Protein AF-A0ABD8A7X7-F1 (afdb_monomer)

Organism: NCBI:txid72612

Solvent-accessible surface area (backbone atoms only — not comparable to full-atom values): 14953 Å² total; per-residue (Å²): 136,65,72,74,57,60,58,68,75,44,53,68,59,54,57,46,52,56,53,47,56,64,52,58,54,59,69,74,74,73,85,83,86,77,90,80,89,78,97,73,87,86,73,65,75,74,59,70,65,35,61,60,86,54,49,31,31,39,36,62,47,97,92,48,56,63,46,47,34,35,44,47,49,77,67,40,47,63,79,61,55,47,69,39,68,40,63,68,40,66,79,56,20,27,21,27,11,25,59,41,38,52,51,38,44,75,71,60,68,42,92,55,62,69,38,68,45,63,65,54,53,72,33,69,57,38,21,38,34,12,25,30,46,78,56,90,49,66,64,18,41,29,35,29,20,23,76,68,53,47,68,54,44,59,55,45,67,81,34,41,50,69,48,75,42,98,88,72,50,78,42,41,34,34,49,48,56,72,88,51,81,76,60,90,71,73,50,62,70,38,69,44,76,92,49,52,43,79,40,78,63,92,89,40,74,22,40,30,29,33,26,8,36,55,40,48,51,53,38,38,77,71,63,63,44,89,56,70,69,38,71,35,78,57,57,50,69,37,39,30,24,32,28,25,28,33,48,79,72,92,36,44,60,18,52,21,39,37,27,67,55,55,79,90,72,46,96

Sequence (267 aa):
MKVGAWFKENRGAFAFALAVMLLGSVGYFALGVTDGMGDGAMSGTVDPSVFDGITYKVAFAPDGTPKVFAHAKSNALANLTAAEGARIPDGNSMIVGYLEGEMMEEEKLFEKPGDGLTDFFGIDRIEIGGILTETGTFVDDLHFLDTHDYGNLVGEEGRVYSKMAPDGVPKLFYFLDLNETVPTKFVLAEGNMSGYSIHDLGGGEYYPLVLGSAEAEMMREEKLFDEVGDPIRGFFGENVVVVGVLERTNSSFDMMHVVPLKEDQLG

Mean predicted aligned error: 10.36 Å

Secondary structure (DSSP, 8-state):
--HHHHHHH-HHHHHHHHHHHHHHHHHHTSSS---S-----------GGGTTT--EEEEE-TT--EEEEEE--TTTTTT--EEEE-SS--SSEEEE-HHHHHHHHHTTS-SSTT-EEEEETTEEEEEEEEEEPP-SSGGGG-EEE-HHHHHH--SEESSEEEEE-TTS-EEEEEE--TTSPPPTT--EEEE-GGG-S-EEETTEEEEEEEE-HHHHHHHHHTTS-SSTT-EEEEETTEEEEEEEEEPP-SSGGGGEEEES--GGG--

Structure (mmCIF, N/CA/C/O backbone):
data_AF-A0ABD8A7X7-F1
#
_entry.id   AF-A0ABD8A7X7-F1
#
loop_
_atom_site.group_PDB
_atom_site.id
_atom_site.type_symbol
_atom_site.label_atom_id
_atom_site.label_alt_id
_atom_site.label_comp_id
_atom_site.label_asym_id
_atom_site.label_entity_id
_atom_site.label_seq_id
_atom_site.pdbx_PDB_ins_code
_atom_site.Cartn_x
_atom_site.Cartn_y
_atom_site.Cartn_z
_atom_site.occupancy
_atom_site.B_iso_or_equiv
_atom_site.auth_seq_id
_atom_site.auth_comp_id
_atom_site.auth_asym_id
_atom_site.auth_atom_id
_atom_site.pdbx_PDB_model_num
ATOM 1 N N . MET A 1 1 ? 4.916 24.495 19.914 1.00 44.53 1 MET A N 1
ATOM 2 C CA . MET A 1 1 ? 6.251 24.162 20.473 1.00 44.53 1 MET A CA 1
ATOM 3 C C . MET A 1 1 ? 7.238 24.005 19.323 1.00 44.53 1 MET A C 1
ATOM 5 O O . MET A 1 1 ? 6.821 23.579 18.257 1.00 44.53 1 MET A O 1
ATOM 9 N N . LYS A 1 2 ? 8.506 24.410 19.483 1.00 38.50 2 LYS A N 1
ATOM 10 C CA . LYS A 1 2 ? 9.529 24.281 18.427 1.00 38.50 2 LYS A CA 1
ATOM 11 C C . LYS A 1 2 ? 10.169 22.889 18.512 1.00 38.50 2 LYS A C 1
ATOM 13 O O . LYS A 1 2 ? 10.653 22.532 19.581 1.00 38.50 2 LYS A O 1
ATOM 18 N N . VAL A 1 3 ? 10.203 22.158 17.395 1.00 39.91 3 VAL A N 1
ATOM 19 C CA . VAL A 1 3 ? 10.713 20.774 17.230 1.00 39.91 3 VAL A CA 1
ATOM 20 C C . VAL A 1 3 ? 12.053 20.519 17.942 1.00 39.91 3 VAL A C 1
ATOM 22 O O . VAL A 1 3 ? 12.250 19.479 18.560 1.00 39.91 3 VAL A O 1
ATOM 25 N N . GLY A 1 4 ? 12.950 21.510 17.974 1.00 37.72 4 GLY A N 1
ATOM 26 C CA . GLY A 1 4 ? 14.250 21.387 18.645 1.00 37.72 4 GLY A CA 1
ATOM 27 C C . GLY A 1 4 ? 14.211 21.244 20.176 1.00 37.72 4 GLY A C 1
ATOM 28 O O . GLY A 1 4 ? 15.196 20.796 20.758 1.00 37.72 4 GLY A O 1
ATOM 29 N N . ALA A 1 5 ? 13.110 21.608 20.844 1.00 38.50 5 ALA A N 1
ATOM 30 C CA . ALA A 1 5 ? 12.970 21.428 22.292 1.00 38.50 5 ALA A CA 1
ATOM 31 C C . ALA A 1 5 ? 12.618 19.975 22.656 1.00 38.50 5 ALA A C 1
ATOM 33 O O . ALA A 1 5 ? 13.187 19.436 23.599 1.00 38.50 5 ALA A O 1
ATOM 34 N N . TRP A 1 6 ? 11.779 19.324 21.844 1.00 42.38 6 TRP A N 1
ATOM 35 C CA . TRP A 1 6 ? 11.358 17.933 22.038 1.00 42.38 6 TRP A CA 1
ATOM 36 C C . TRP A 1 6 ? 12.519 16.941 21.849 1.00 42.38 6 TRP A C 1
ATOM 38 O O . TRP A 1 6 ? 12.722 16.044 22.666 1.00 42.38 6 TRP A O 1
ATOM 48 N N . PHE A 1 7 ? 13.369 17.167 20.839 1.00 39.06 7 PHE A N 1
ATOM 49 C CA . PHE A 1 7 ? 14.556 16.335 20.587 1.00 39.06 7 PHE A CA 1
ATOM 50 C C . PHE A 1 7 ? 15.603 16.397 21.702 1.00 39.06 7 PHE A C 1
ATOM 52 O O . PHE A 1 7 ? 16.365 15.452 21.901 1.00 39.06 7 PHE A O 1
ATOM 59 N N . LYS A 1 8 ? 15.677 17.513 22.432 1.00 44.56 8 LYS A N 1
ATOM 60 C CA . LYS A 1 8 ? 16.662 17.686 23.505 1.00 44.56 8 LYS A CA 1
ATOM 61 C C . LY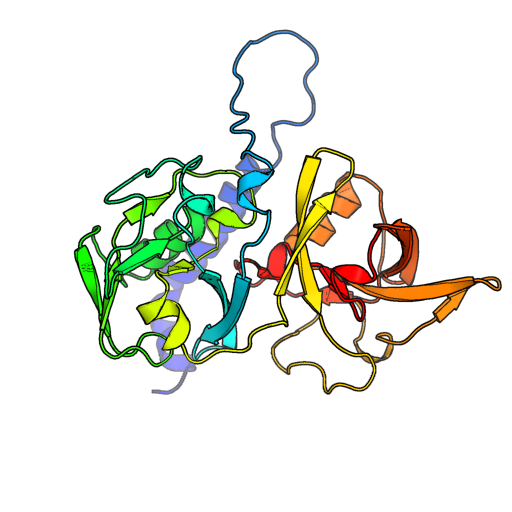S A 1 8 ? 16.255 16.946 24.781 1.00 44.56 8 LYS A C 1
ATOM 63 O O . LYS A 1 8 ? 17.134 16.553 25.544 1.00 44.56 8 LYS A O 1
ATOM 68 N N . GLU A 1 9 ? 14.955 16.742 24.971 1.00 44.19 9 GLU A N 1
ATOM 69 C CA . GLU A 1 9 ? 14.353 16.085 26.134 1.00 44.19 9 GLU A CA 1
ATOM 70 C C . GLU A 1 9 ? 14.352 14.549 25.997 1.00 44.19 9 GLU A C 1
ATOM 72 O O . GLU A 1 9 ? 14.543 13.848 26.985 1.00 44.19 9 GLU A O 1
ATOM 77 N N . ASN A 1 10 ? 14.283 14.019 24.766 1.00 46.22 10 ASN A N 1
ATOM 78 C CA . ASN A 1 10 ? 14.131 12.579 24.487 1.00 46.22 10 ASN A CA 1
ATOM 79 C C . ASN A 1 10 ? 15.391 11.876 23.929 1.00 46.22 10 ASN A C 1
ATOM 81 O O . ASN A 1 10 ? 15.304 10.807 23.324 1.00 46.22 10 ASN A O 1
ATOM 85 N N . ARG A 1 11 ? 16.595 12.431 24.146 1.00 41.41 11 ARG A N 1
ATOM 86 C CA . ARG A 1 11 ? 17.858 11.889 23.582 1.00 41.41 11 ARG A CA 1
ATOM 87 C C . ARG A 1 11 ? 18.181 10.453 24.023 1.00 41.41 11 ARG A C 1
ATOM 89 O O . ARG A 1 11 ? 18.860 9.744 23.289 1.00 41.41 11 ARG A O 1
ATOM 96 N N . GLY A 1 12 ? 17.710 10.036 25.201 1.00 35.19 12 GLY A N 1
ATOM 97 C CA . GLY A 1 12 ? 17.879 8.667 25.704 1.00 35.19 12 GLY A CA 1
ATOM 98 C C . GLY A 1 12 ? 16.975 7.648 25.003 1.00 35.19 12 GLY A C 1
ATOM 99 O O . GLY A 1 12 ? 17.438 6.562 24.675 1.00 35.19 12 GLY A O 1
ATOM 100 N N . ALA A 1 13 ? 15.728 8.026 24.702 1.00 37.75 13 ALA A N 1
ATOM 101 C CA . ALA A 1 13 ? 14.775 7.185 23.975 1.00 37.75 13 ALA A CA 1
ATOM 102 C C . ALA A 1 13 ? 15.194 6.996 22.508 1.00 37.75 13 ALA A C 1
ATOM 104 O O . ALA A 1 13 ? 15.121 5.892 21.983 1.00 37.75 13 ALA A O 1
ATOM 105 N N . PHE A 1 14 ? 15.747 8.040 21.880 1.00 34.22 14 PHE A N 1
ATOM 106 C CA . PHE A 1 14 ? 16.253 7.967 20.505 1.00 34.22 14 PHE A CA 1
ATOM 107 C C . PHE A 1 14 ? 17.489 7.062 20.366 1.00 34.22 14 PHE A C 1
ATOM 109 O O . PHE A 1 14 ? 17.605 6.314 19.402 1.00 34.22 14 PHE A O 1
ATOM 116 N N . ALA A 1 15 ? 18.409 7.096 21.338 1.00 35.94 15 ALA A N 1
ATOM 117 C CA . ALA A 1 15 ? 19.579 6.214 21.345 1.00 35.94 15 ALA A CA 1
ATOM 118 C C . ALA A 1 15 ? 19.210 4.744 21.628 1.00 35.94 15 ALA A C 1
ATOM 120 O O . ALA A 1 15 ? 19.902 3.843 21.161 1.00 35.94 15 ALA A O 1
ATOM 121 N N . PHE A 1 16 ? 18.117 4.505 22.361 1.00 34.53 16 PHE A N 1
ATOM 122 C CA . PHE A 1 16 ? 17.587 3.166 22.619 1.00 34.53 16 PHE A CA 1
ATOM 123 C C . PHE A 1 16 ? 16.813 2.610 21.412 1.00 34.53 16 PHE A C 1
ATOM 125 O O . PHE A 1 16 ? 17.062 1.474 21.026 1.00 34.53 16 PHE A O 1
ATOM 132 N N . ALA A 1 17 ? 15.990 3.425 20.739 1.00 35.62 17 ALA A N 1
ATOM 133 C CA . ALA A 1 17 ? 15.315 3.049 19.491 1.00 35.62 17 ALA A CA 1
ATOM 134 C C . ALA A 1 17 ? 16.316 2.645 18.392 1.00 35.62 17 ALA A C 1
ATOM 136 O O . ALA A 1 17 ? 16.126 1.644 17.712 1.00 35.62 17 ALA A O 1
ATOM 137 N N . LEU A 1 18 ? 17.446 3.353 18.283 1.00 32.38 18 LEU A N 1
ATOM 138 C CA . LEU A 1 18 ? 18.515 3.019 17.333 1.00 32.38 18 LEU A CA 1
ATOM 139 C C . LEU A 1 18 ? 19.254 1.712 17.695 1.00 32.38 18 LEU A C 1
ATOM 141 O O . LEU A 1 18 ? 19.714 0.996 16.810 1.00 32.38 18 LEU A O 1
ATOM 145 N N . ALA A 1 19 ? 19.346 1.374 18.987 1.00 29.98 19 ALA A N 1
ATOM 146 C CA . ALA A 1 19 ? 19.939 0.119 19.457 1.00 29.98 19 ALA A CA 1
ATOM 147 C C . ALA A 1 19 ? 18.989 -1.083 19.300 1.00 29.98 19 ALA A C 1
ATOM 149 O O . ALA A 1 19 ? 19.455 -2.187 19.026 1.00 29.98 19 ALA A O 1
ATOM 150 N N . VAL A 1 20 ? 17.673 -0.870 19.422 1.00 39.56 20 VAL A N 1
ATOM 151 C CA . VAL A 1 20 ? 16.649 -1.892 19.151 1.00 39.56 20 VAL A CA 1
ATOM 152 C C . VAL A 1 20 ? 16.497 -2.126 17.644 1.00 39.56 20 VAL A C 1
ATOM 154 O O . VAL A 1 20 ? 16.455 -3.281 17.242 1.00 39.56 20 VAL A O 1
ATOM 157 N N . MET A 1 21 ? 16.579 -1.096 16.791 1.00 34.38 21 MET A N 1
ATOM 158 C CA . MET A 1 21 ? 16.647 -1.274 15.325 1.00 34.38 21 MET A CA 1
ATOM 159 C C . MET A 1 21 ? 17.855 -2.122 14.879 1.00 34.38 21 MET A C 1
ATOM 161 O O . MET A 1 21 ? 17.755 -2.911 13.940 1.00 34.38 21 MET A O 1
ATOM 165 N N . LEU A 1 22 ? 18.996 -2.013 15.569 1.00 31.02 22 LEU A N 1
ATOM 166 C CA . LEU A 1 22 ? 20.190 -2.827 15.293 1.00 31.02 22 LEU A CA 1
ATOM 16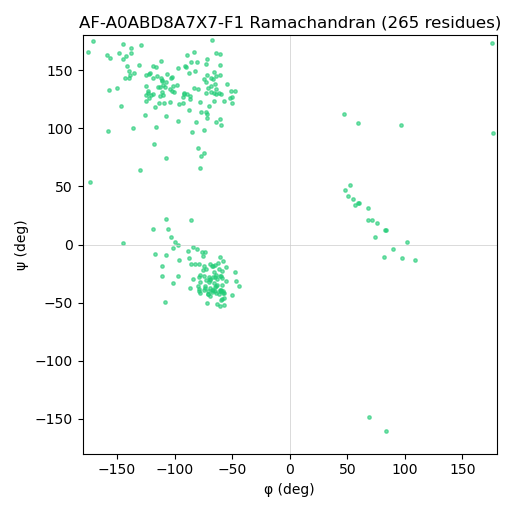7 C C . LEU A 1 22 ? 20.117 -4.258 15.853 1.00 31.02 22 LEU A C 1
ATOM 169 O O . LEU A 1 22 ? 20.909 -5.097 15.440 1.00 31.02 22 LEU A O 1
ATOM 173 N N . LEU A 1 23 ? 19.207 -4.547 16.789 1.00 31.55 23 LEU A N 1
ATOM 174 C CA . LEU A 1 23 ? 19.027 -5.887 17.363 1.00 31.55 23 LEU A CA 1
ATOM 175 C C . LEU A 1 23 ? 17.819 -6.623 16.762 1.00 31.55 23 LEU A C 1
ATOM 177 O O . LEU A 1 23 ? 17.898 -7.833 16.570 1.00 31.55 23 LEU A O 1
ATOM 181 N N . GLY A 1 24 ? 16.754 -5.907 16.389 1.00 28.81 24 GLY A N 1
ATOM 182 C CA . GLY A 1 24 ? 15.609 -6.438 15.642 1.00 28.81 24 GLY A CA 1
ATOM 183 C C . GLY A 1 24 ? 15.955 -6.801 14.195 1.00 28.81 24 GLY A C 1
ATOM 184 O O . GLY A 1 24 ? 15.433 -7.777 13.669 1.00 28.81 24 GLY A O 1
ATOM 185 N N . SER A 1 25 ? 16.930 -6.115 13.587 1.00 31.91 25 SER A N 1
ATOM 186 C CA . SER A 1 25 ? 17.470 -6.512 12.277 1.00 31.91 25 SER A CA 1
ATOM 187 C C . SER A 1 25 ? 18.226 -7.843 12.324 1.00 31.91 25 SER A C 1
ATOM 189 O O . SER A 1 25 ? 18.208 -8.576 11.347 1.00 31.91 25 SER A O 1
ATOM 191 N N . VAL A 1 26 ? 18.821 -8.245 13.454 1.00 33.34 26 VAL A N 1
ATOM 192 C CA . VAL A 1 26 ? 19.533 -9.538 13.543 1.00 33.34 26 VAL A CA 1
ATOM 193 C C . VAL A 1 26 ? 18.564 -10.734 13.571 1.00 33.34 26 VAL A C 1
ATOM 195 O O . VAL A 1 26 ? 18.954 -11.837 13.195 1.00 33.34 26 VAL A O 1
ATOM 198 N N . GLY A 1 27 ? 17.296 -10.529 13.948 1.00 27.69 27 GLY A N 1
ATOM 199 C CA . GLY A 1 27 ? 16.261 -11.570 13.897 1.00 27.69 27 GLY A CA 1
ATOM 200 C C . GLY A 1 27 ? 15.766 -11.888 12.482 1.00 27.69 27 GLY A C 1
ATOM 201 O O . GLY A 1 27 ? 15.381 -13.024 12.221 1.00 27.69 27 GLY A O 1
ATOM 202 N N . TYR A 1 28 ? 15.848 -10.920 11.565 1.00 37.56 28 TYR A N 1
ATOM 203 C CA . TYR A 1 28 ? 15.407 -11.063 10.173 1.00 37.56 28 TYR A CA 1
ATOM 204 C C . TYR A 1 28 ? 16.393 -11.894 9.319 1.00 37.56 28 TYR A C 1
ATOM 206 O O . TYR A 1 28 ? 16.007 -12.499 8.328 1.00 37.56 28 TYR A O 1
ATOM 214 N N . PHE A 1 29 ? 17.667 -12.006 9.733 1.00 35.91 29 PHE A N 1
ATOM 215 C CA . PHE A 1 29 ? 18.757 -12.544 8.896 1.00 35.91 29 PHE A CA 1
ATOM 216 C C . PHE A 1 29 ? 19.258 -13.964 9.238 1.00 35.91 29 PHE A C 1
ATOM 218 O O . PHE A 1 29 ? 20.318 -14.367 8.756 1.00 35.91 29 PHE A O 1
ATOM 225 N N . ALA A 1 30 ? 18.549 -14.756 10.052 1.00 27.70 30 ALA A N 1
ATOM 226 C CA . ALA A 1 30 ? 19.070 -16.053 10.523 1.00 27.70 30 ALA A CA 1
ATOM 227 C C . ALA A 1 30 ? 18.265 -17.309 10.140 1.00 27.70 30 ALA A C 1
ATOM 229 O O . ALA A 1 30 ? 18.559 -18.380 10.672 1.00 27.70 30 ALA A O 1
ATOM 230 N N . LEU A 1 31 ? 17.314 -17.246 9.204 1.00 33.50 31 LEU A N 1
ATOM 231 C CA . LEU A 1 31 ? 16.614 -18.444 8.713 1.00 33.50 31 LEU A CA 1
ATOM 232 C C . LEU A 1 31 ? 16.605 -18.507 7.186 1.00 33.50 31 LEU A C 1
ATOM 234 O O . LEU A 1 31 ? 15.568 -18.464 6.540 1.00 33.50 31 LEU A O 1
ATOM 238 N N . GLY A 1 32 ? 17.803 -18.635 6.618 1.00 32.09 32 GLY A N 1
ATOM 239 C CA . GLY A 1 32 ? 17.977 -18.792 5.178 1.00 32.09 32 GLY A CA 1
ATOM 240 C C . GLY A 1 32 ? 19.121 -19.697 4.733 1.00 32.09 32 GLY A C 1
ATOM 241 O O . GLY A 1 32 ? 19.292 -19.828 3.536 1.00 32.09 32 GLY A O 1
ATOM 242 N N . VAL A 1 33 ? 19.901 -20.334 5.623 1.00 35.66 33 VAL A N 1
ATOM 243 C CA . VAL A 1 33 ? 20.815 -21.442 5.261 1.00 35.66 33 VAL A CA 1
ATOM 244 C C . VAL A 1 33 ? 21.132 -22.305 6.495 1.00 35.66 33 VAL A C 1
ATOM 246 O O . VAL A 1 33 ? 22.065 -21.994 7.227 1.00 35.66 33 VAL A O 1
ATOM 249 N N . THR A 1 34 ? 20.447 -23.437 6.686 1.00 27.78 34 THR A N 1
ATOM 250 C CA . THR A 1 34 ? 21.098 -24.667 7.183 1.00 27.78 34 THR A CA 1
ATOM 251 C C . THR A 1 34 ? 20.440 -25.895 6.573 1.00 27.78 34 THR A C 1
ATOM 253 O O . THR A 1 34 ? 19.259 -26.160 6.788 1.00 27.78 34 THR A O 1
ATOM 256 N N . ASP A 1 35 ? 21.244 -26.662 5.841 1.00 31.31 35 ASP A N 1
ATOM 257 C CA . ASP A 1 35 ? 20.985 -28.062 5.527 1.00 31.31 35 ASP A CA 1
ATOM 258 C C . ASP A 1 35 ? 20.577 -28.837 6.793 1.00 31.31 35 ASP A C 1
ATOM 260 O O . ASP A 1 35 ? 21.281 -28.803 7.802 1.00 31.31 35 ASP A O 1
ATOM 264 N N . GLY A 1 36 ? 19.499 -29.616 6.691 1.00 26.31 36 GLY A N 1
ATOM 265 C CA . GLY A 1 36 ? 19.286 -30.804 7.520 1.00 26.31 36 GLY A CA 1
ATOM 266 C C . GLY A 1 36 ? 18.404 -30.652 8.766 1.00 26.31 36 GLY A C 1
ATOM 267 O O . GLY A 1 36 ? 18.875 -30.300 9.836 1.00 26.31 36 GLY A O 1
ATOM 268 N N . MET A 1 37 ? 17.162 -31.131 8.621 1.00 33.38 37 MET A N 1
ATOM 269 C CA . MET A 1 37 ? 16.308 -31.763 9.644 1.00 33.38 37 MET A CA 1
ATOM 270 C C . MET A 1 37 ? 15.945 -30.959 10.908 1.00 33.38 37 MET A C 1
ATOM 272 O O . MET A 1 37 ? 16.675 -30.937 11.894 1.00 33.38 37 MET A O 1
ATOM 276 N N . GLY A 1 38 ? 14.694 -30.488 10.936 1.00 26.41 38 GLY A N 1
ATOM 277 C CA . GLY A 1 38 ? 13.966 -30.136 12.155 1.00 26.41 38 GLY A CA 1
ATOM 278 C C . GLY A 1 38 ? 12.594 -29.552 11.830 1.00 26.41 38 GLY A C 1
ATOM 279 O O . GLY A 1 38 ? 12.498 -28.371 11.529 1.00 26.41 38 GLY A O 1
ATOM 280 N N . ASP A 1 39 ? 11.554 -30.389 11.861 1.00 40.16 39 ASP A N 1
ATOM 281 C CA . ASP A 1 39 ? 10.144 -29.997 11.738 1.00 40.16 39 ASP A CA 1
ATOM 282 C C . ASP A 1 39 ? 9.802 -28.852 12.704 1.00 40.16 39 ASP A C 1
ATOM 284 O O . ASP A 1 39 ? 9.944 -28.981 13.922 1.00 40.16 39 ASP A O 1
ATOM 288 N N . GLY A 1 40 ? 9.326 -27.747 12.140 1.00 26.45 40 GLY A N 1
ATOM 289 C CA . GLY A 1 40 ? 8.917 -26.540 12.851 1.00 26.45 40 GLY A CA 1
ATOM 290 C C . GLY A 1 40 ? 8.271 -25.559 11.883 1.00 26.45 40 GLY A C 1
ATOM 291 O O . GLY A 1 40 ? 8.726 -24.432 11.740 1.00 26.45 40 GLY A O 1
ATOM 292 N N . ALA A 1 41 ? 7.258 -26.025 11.151 1.00 30.91 41 ALA A N 1
ATOM 293 C CA . ALA A 1 41 ? 6.468 -25.200 10.252 1.00 30.91 41 ALA A CA 1
ATOM 294 C C . ALA A 1 41 ? 5.775 -24.067 11.030 1.00 30.91 41 ALA A C 1
ATOM 296 O O . ALA A 1 41 ? 4.802 -24.301 11.742 1.00 30.91 41 ALA A O 1
ATOM 297 N N . MET A 1 42 ? 6.253 -22.839 10.851 1.00 36.47 42 MET A N 1
ATOM 298 C CA . MET A 1 42 ? 5.445 -21.625 10.973 1.00 36.47 42 MET A CA 1
ATOM 299 C C . MET A 1 42 ? 5.243 -21.111 9.550 1.00 36.47 42 MET A C 1
ATOM 301 O O . MET A 1 42 ? 5.915 -20.204 9.084 1.00 36.47 42 MET A O 1
ATOM 305 N N . SER A 1 43 ? 4.369 -21.799 8.819 1.00 38.97 43 SER A N 1
ATOM 306 C CA . SER A 1 43 ? 3.834 -21.328 7.548 1.00 38.97 43 SER A CA 1
ATOM 307 C C . SER A 1 43 ? 2.335 -21.199 7.758 1.00 38.97 43 SER A C 1
ATOM 309 O O . SER A 1 43 ? 1.574 -22.148 7.571 1.00 38.97 43 SER A O 1
ATOM 311 N N . GLY A 1 44 ? 1.920 -20.039 8.261 1.00 42.81 44 GLY A N 1
ATOM 312 C CA . GLY A 1 44 ? 0.535 -19.616 8.155 1.00 42.81 44 GLY A CA 1
ATOM 313 C C . GLY A 1 44 ? 0.301 -19.193 6.714 1.00 42.81 44 GLY A C 1
ATOM 314 O O . GLY A 1 44 ? 0.356 -18.010 6.410 1.00 42.81 44 GLY A O 1
ATOM 315 N N . THR A 1 45 ? 0.114 -20.142 5.796 1.00 53.34 45 THR A N 1
ATOM 316 C CA . THR A 1 45 ? -0.299 -19.796 4.432 1.00 53.34 45 THR A CA 1
ATOM 317 C C . THR A 1 45 ? -1.682 -19.158 4.519 1.00 53.34 45 THR A C 1
ATOM 319 O O . THR A 1 45 ? -2.665 -19.862 4.771 1.00 53.34 45 THR A O 1
ATOM 322 N N . VAL A 1 46 ? -1.759 -17.835 4.364 1.00 60.22 46 VAL A N 1
ATOM 323 C CA . VAL A 1 46 ? -3.037 -17.128 4.246 1.00 60.22 46 VAL A CA 1
ATOM 324 C C . VAL A 1 46 ? -3.758 -17.687 3.021 1.00 60.22 46 VAL A C 1
ATOM 326 O O . VAL A 1 46 ? -3.164 -17.796 1.950 1.00 60.22 46 VAL A O 1
ATOM 329 N N . ASP A 1 47 ? -5.024 -18.079 3.178 1.00 66.50 47 ASP A N 1
ATOM 330 C CA . ASP A 1 47 ? -5.832 -18.560 2.055 1.00 66.50 47 ASP A CA 1
ATOM 331 C C . ASP A 1 47 ? -5.883 -17.469 0.968 1.00 66.50 47 ASP A C 1
ATOM 333 O O . ASP A 1 47 ? -6.324 -16.356 1.265 1.00 66.50 47 ASP A O 1
ATOM 337 N N . PRO A 1 48 ? -5.471 -17.754 -0.282 1.00 65.81 48 PRO A N 1
ATOM 338 C CA . PRO A 1 48 ? -5.576 -16.826 -1.405 1.00 65.81 48 PRO A CA 1
ATOM 339 C C . PRO A 1 48 ? -6.935 -16.133 -1.537 1.00 65.81 48 PRO A C 1
ATOM 341 O O . PRO A 1 48 ? -6.993 -14.978 -1.962 1.00 65.81 48 PRO A O 1
ATOM 344 N N . SER A 1 49 ? -8.025 -16.798 -1.137 1.00 64.62 49 SER A N 1
ATOM 345 C CA . SER A 1 49 ? -9.375 -16.230 -1.175 1.00 64.62 49 SER A CA 1
ATOM 346 C C . SER A 1 49 ? -9.568 -15.031 -0.246 1.00 64.62 49 SER A C 1
ATOM 348 O O . SER A 1 49 ? -10.555 -14.315 -0.388 1.00 64.62 49 SER A O 1
ATOM 350 N N . VAL A 1 50 ? -8.682 -14.837 0.737 1.00 67.12 50 VAL A N 1
ATOM 351 C CA . VAL A 1 50 ? -8.681 -13.647 1.597 1.00 67.12 50 VAL A CA 1
ATOM 352 C C . VAL A 1 50 ? -8.488 -12.405 0.743 1.00 67.12 50 VAL A C 1
ATOM 354 O O . VAL A 1 50 ? -9.161 -11.417 0.985 1.00 67.12 50 VAL A O 1
ATOM 357 N N . PHE A 1 51 ? -7.633 -12.474 -0.276 1.00 72.62 51 PHE A N 1
ATOM 358 C CA . PHE A 1 51 ? -7.275 -11.340 -1.127 1.00 72.62 51 PHE A CA 1
ATOM 359 C C . PHE A 1 51 ? -8.248 -11.126 -2.290 1.00 72.62 51 PHE A C 1
ATOM 361 O O . PHE A 1 51 ? -8.291 -10.039 -2.861 1.00 72.62 51 PHE A O 1
ATOM 368 N N . ASP A 1 52 ? -9.063 -12.132 -2.613 1.00 63.97 52 ASP A N 1
ATOM 369 C CA . ASP A 1 52 ? -10.032 -12.059 -3.703 1.00 63.97 52 ASP A CA 1
ATOM 370 C C . ASP A 1 52 ? -11.202 -11.125 -3.343 1.00 63.97 52 ASP A C 1
ATOM 372 O O . ASP A 1 52 ? -12.014 -11.387 -2.447 1.00 63.97 52 ASP A O 1
ATOM 376 N N . GLY A 1 53 ? -11.289 -9.994 -4.043 1.00 64.31 53 GLY A N 1
ATOM 377 C CA . GLY A 1 53 ? -12.393 -9.045 -3.903 1.00 64.31 53 GLY A CA 1
ATOM 378 C 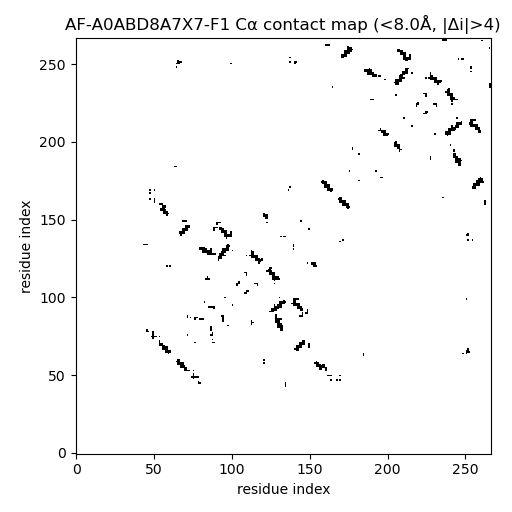C . GLY A 1 53 ? -12.363 -8.170 -2.643 1.00 64.31 53 GLY A C 1
ATOM 379 O O . GLY A 1 53 ? -13.414 -7.594 -2.296 1.00 64.31 53 GLY A O 1
ATOM 380 N N . ILE A 1 54 ? -11.201 -8.037 -1.980 1.00 81.31 54 ILE A N 1
ATOM 381 C CA . ILE A 1 54 ? -10.980 -6.958 -1.005 1.00 81.31 54 ILE A CA 1
ATOM 382 C C . ILE A 1 54 ? -10.929 -5.629 -1.755 1.00 81.31 54 ILE A C 1
ATOM 384 O O . ILE A 1 54 ? -10.222 -5.461 -2.742 1.00 81.31 54 ILE A O 1
ATOM 388 N N . THR A 1 55 ? -11.679 -4.657 -1.249 1.00 89.69 55 THR A N 1
ATOM 389 C CA . THR A 1 55 ? -11.609 -3.274 -1.715 1.00 89.69 55 THR A CA 1
ATOM 390 C C . THR A 1 55 ? -10.771 -2.467 -0.733 1.00 89.69 55 THR A C 1
ATOM 392 O O . THR A 1 55 ? -11.005 -2.534 0.476 1.00 89.69 55 THR A O 1
ATOM 395 N N . TYR A 1 56 ? -9.806 -1.702 -1.243 1.00 93.00 56 TYR A N 1
ATOM 396 C CA . TYR A 1 56 ? -8.896 -0.904 -0.426 1.00 93.00 56 TYR A CA 1
ATOM 397 C C . TYR A 1 56 ? -9.152 0.598 -0.576 1.00 93.00 56 TYR A C 1
ATOM 399 O O . TYR A 1 56 ? -9.430 1.096 -1.669 1.00 93.00 56 TYR A O 1
ATOM 407 N N . LYS A 1 57 ? -9.029 1.309 0.544 1.00 94.50 57 LYS A N 1
ATOM 408 C CA . LYS A 1 57 ? -8.875 2.763 0.605 1.00 94.50 57 LYS A CA 1
ATOM 409 C C . LYS A 1 57 ? -7.476 3.075 1.095 1.00 94.50 57 LYS A C 1
ATOM 411 O O . LYS A 1 57 ? -6.970 2.405 1.992 1.00 94.50 57 LYS A O 1
ATOM 416 N N . VAL A 1 58 ? -6.888 4.130 0.557 1.00 92.69 58 VAL A N 1
ATOM 417 C CA . VAL A 1 58 ? -5.677 4.727 1.117 1.00 92.69 58 VAL A CA 1
ATOM 418 C C . VAL A 1 58 ? -6.010 6.085 1.712 1.00 92.69 58 VAL A C 1
ATOM 420 O O . VAL A 1 58 ? -6.746 6.874 1.118 1.00 92.69 58 VAL A O 1
ATOM 423 N N . ALA A 1 59 ? -5.469 6.368 2.887 1.00 90.94 59 ALA A N 1
ATOM 424 C CA . ALA A 1 59 ? -5.485 7.704 3.461 1.00 90.94 59 ALA A CA 1
ATOM 425 C C . ALA A 1 59 ? -4.124 8.015 4.083 1.00 90.94 59 ALA A C 1
ATOM 427 O O . ALA A 1 59 ? -3.269 7.143 4.205 1.00 90.94 59 ALA A O 1
ATOM 428 N N . PHE A 1 60 ? -3.906 9.271 4.457 1.00 86.62 60 PHE A N 1
ATOM 429 C CA . PHE A 1 60 ? -2.636 9.722 5.017 1.00 86.62 60 PHE A CA 1
ATOM 430 C C . PHE A 1 60 ? -2.862 10.289 6.410 1.00 86.62 60 PHE A C 1
ATOM 432 O O . PHE A 1 60 ? -3.724 11.150 6.602 1.00 86.62 60 PHE A O 1
ATOM 439 N N . ALA A 1 61 ? -2.083 9.808 7.373 1.00 84.38 61 ALA A N 1
ATOM 440 C CA . ALA A 1 61 ? -2.044 10.364 8.714 1.00 84.38 61 ALA A CA 1
ATOM 441 C C . ALA A 1 61 ? -1.519 11.821 8.687 1.00 84.38 61 ALA A C 1
ATOM 443 O O . ALA A 1 61 ? -0.952 12.264 7.681 1.00 84.38 61 ALA A O 1
ATOM 444 N N . PRO A 1 62 ? -1.695 12.611 9.767 1.00 81.44 62 PRO A N 1
ATOM 445 C CA . PRO A 1 62 ? -1.289 14.022 9.791 1.00 81.44 62 PRO A CA 1
ATOM 446 C C . PRO A 1 62 ? 0.204 14.276 9.522 1.00 81.44 62 PRO A C 1
ATOM 448 O O . PRO A 1 62 ? 0.572 15.330 8.997 1.00 81.44 62 PRO A O 1
ATOM 451 N N . ASP A 1 63 ? 1.068 13.325 9.871 1.00 78.00 63 ASP A N 1
ATOM 452 C CA . ASP A 1 63 ? 2.504 13.334 9.563 1.00 78.00 63 ASP A CA 1
ATOM 453 C C . ASP A 1 63 ? 2.796 13.009 8.081 1.00 78.00 63 ASP A C 1
ATOM 455 O O . ASP A 1 63 ? 3.821 13.410 7.520 1.00 78.00 63 ASP A O 1
ATOM 459 N N . GLY A 1 64 ? 1.834 12.407 7.387 1.00 78.38 64 GLY A N 1
ATOM 460 C CA . GLY A 1 64 ? 1.929 11.959 6.009 1.00 78.38 64 GLY A CA 1
ATOM 461 C C . GLY A 1 64 ? 2.148 10.474 5.836 1.00 78.38 64 GLY A C 1
ATOM 462 O O . GLY A 1 64 ? 2.296 10.062 4.687 1.00 78.38 64 GLY A O 1
ATOM 463 N N . THR A 1 65 ? 2.184 9.709 6.923 1.00 82.06 65 THR A N 1
ATOM 464 C CA . THR A 1 65 ? 2.330 8.262 6.861 1.00 82.06 65 THR A CA 1
ATOM 465 C C . THR A 1 65 ? 1.089 7.679 6.190 1.00 82.06 65 THR A C 1
ATOM 467 O O . THR A 1 65 ? -0.038 7.972 6.609 1.00 82.06 65 THR A O 1
ATOM 470 N N . PRO A 1 66 ? 1.252 6.916 5.106 1.00 85.00 66 PRO A N 1
ATOM 471 C CA . PRO A 1 66 ? 0.126 6.308 4.432 1.00 85.00 66 PRO A CA 1
ATOM 472 C C . PRO A 1 66 ? -0.442 5.157 5.264 1.00 85.00 66 PRO A C 1
ATOM 474 O O . PRO A 1 66 ? 0.293 4.360 5.841 1.00 85.00 66 PRO A O 1
ATOM 477 N N . LYS A 1 67 ? -1.767 5.059 5.294 1.00 90.81 67 LYS A N 1
ATOM 478 C CA . LYS A 1 67 ? -2.515 3.983 5.940 1.00 90.81 67 LYS A CA 1
ATOM 479 C C . LYS A 1 67 ? -3.454 3.351 4.918 1.00 90.81 67 LYS A C 1
ATOM 481 O O . LYS A 1 67 ? -4.106 4.057 4.142 1.00 90.81 67 LYS A O 1
ATOM 486 N N . VAL A 1 68 ? -3.505 2.021 4.912 1.00 93.31 68 VAL A N 1
ATOM 487 C CA . VAL A 1 68 ? -4.363 1.248 4.009 1.00 93.31 68 VAL A CA 1
ATOM 488 C C . VAL A 1 68 ? -5.484 0.604 4.808 1.00 93.31 68 VAL A C 1
ATOM 490 O O . VAL A 1 68 ? -5.265 -0.085 5.805 1.00 93.31 68 VAL A O 1
ATOM 493 N N . PHE A 1 69 ? -6.698 0.831 4.325 1.00 94.69 69 PHE A N 1
ATOM 494 C CA . PHE A 1 69 ? -7.935 0.343 4.906 1.00 94.69 69 PHE A CA 1
ATOM 495 C C . PHE A 1 69 ? -8.549 -0.678 3.964 1.00 94.69 69 PHE A C 1
ATOM 497 O O . PHE A 1 69 ? -8.745 -0.399 2.781 1.00 94.69 69 PHE A O 1
ATOM 504 N N . ALA A 1 70 ? -8.879 -1.848 4.485 1.00 92.94 70 ALA A N 1
ATOM 505 C CA . ALA A 1 70 ? -9.535 -2.917 3.762 1.00 92.94 70 ALA A CA 1
ATOM 506 C C . ALA A 1 70 ? -11.010 -2.997 4.159 1.00 92.94 70 ALA A C 1
ATOM 508 O O . ALA A 1 70 ? -11.370 -2.989 5.340 1.00 92.94 70 ALA A O 1
ATOM 509 N N . HIS A 1 71 ? -11.877 -3.118 3.156 1.00 91.50 71 HIS A N 1
ATOM 510 C CA . HIS A 1 71 ? -13.279 -3.435 3.383 1.00 91.50 71 HIS A CA 1
ATOM 511 C C . HIS A 1 71 ? -13.400 -4.895 3.820 1.00 91.50 71 HIS A C 1
ATOM 513 O O . HIS A 1 71 ? -13.229 -5.823 3.025 1.00 91.50 71 HIS A O 1
ATOM 519 N N . ALA A 1 72 ? -13.719 -5.096 5.094 1.00 84.31 72 ALA A N 1
ATOM 520 C CA . ALA A 1 72 ? -13.888 -6.400 5.706 1.00 84.31 72 ALA A CA 1
ATOM 521 C C . ALA A 1 72 ? -15.233 -7.021 5.316 1.00 84.31 72 ALA A C 1
ATOM 523 O O . ALA A 1 72 ? -16.185 -7.072 6.099 1.00 84.31 72 ALA A O 1
ATOM 524 N N . LYS A 1 73 ? -15.330 -7.539 4.091 1.00 73.25 73 LYS A N 1
ATOM 525 C CA . LYS A 1 73 ? -16.405 -8.486 3.775 1.00 73.25 73 LYS A CA 1
ATOM 526 C C . LYS A 1 73 ? -16.182 -9.743 4.617 1.00 73.25 73 LYS A C 1
ATOM 528 O O . LYS A 1 73 ? -15.050 -10.200 4.770 1.00 73.25 73 LYS A O 1
ATOM 533 N N . SER A 1 74 ? -17.252 -10.310 5.176 1.00 59.06 74 SER A N 1
ATOM 534 C CA . SER A 1 74 ? -17.171 -11.390 6.176 1.00 59.06 74 SER A CA 1
ATOM 535 C C . SER A 1 74 ? -16.367 -12.623 5.731 1.00 59.06 74 SER A C 1
ATOM 537 O O . SER A 1 74 ? -15.943 -13.395 6.583 1.00 59.06 74 SER A O 1
ATOM 539 N N . ASN A 1 75 ? -16.151 -12.818 4.426 1.00 61.91 75 ASN A N 1
ATOM 540 C CA . ASN A 1 75 ? -15.323 -13.881 3.857 1.00 61.91 75 ASN A CA 1
ATOM 541 C C . ASN A 1 75 ? -13.813 -13.592 3.914 1.00 61.91 75 ASN A C 1
ATOM 543 O O . ASN A 1 75 ? -13.052 -14.523 4.153 1.00 61.91 75 ASN A O 1
ATOM 547 N N . ALA A 1 76 ? -13.378 -12.339 3.748 1.00 66.38 76 ALA A N 1
ATOM 548 C CA . ALA A 1 76 ? -11.956 -11.987 3.716 1.00 66.38 76 ALA A CA 1
ATOM 549 C C . ALA A 1 76 ? -11.275 -12.269 5.066 1.00 66.38 76 ALA A C 1
ATOM 551 O O . ALA A 1 76 ? -10.192 -12.833 5.127 1.00 66.38 76 ALA A O 1
ATOM 552 N N . LEU A 1 77 ? -11.954 -11.979 6.177 1.00 75.75 77 LEU A N 1
ATOM 553 C CA . LEU A 1 77 ? -11.427 -12.244 7.522 1.00 75.75 77 LEU A CA 1
ATOM 554 C C . LEU A 1 77 ? -11.748 -13.652 8.045 1.00 75.75 77 LEU A C 1
ATOM 556 O O . LEU A 1 77 ? -11.290 -14.027 9.124 1.00 75.75 77 LEU A O 1
ATOM 560 N N . ALA A 1 78 ? -12.541 -14.452 7.323 1.00 70.75 78 ALA A N 1
ATOM 561 C CA . ALA A 1 78 ? -13.006 -15.751 7.817 1.00 70.75 78 ALA A CA 1
ATOM 562 C C . ALA A 1 78 ? -11.868 -16.760 8.041 1.00 70.75 78 ALA A C 1
ATOM 564 O O . ALA A 1 78 ? -12.008 -17.640 8.896 1.00 70.75 78 ALA A O 1
ATOM 565 N N . ASN A 1 79 ? -10.763 -16.604 7.311 1.00 77.69 79 ASN A N 1
ATOM 566 C CA . ASN A 1 79 ? -9.609 -17.502 7.342 1.00 77.69 79 ASN A CA 1
ATOM 567 C C . ASN A 1 79 ? -8.435 -16.963 8.171 1.00 77.69 79 ASN A C 1
ATOM 569 O O . ASN A 1 79 ? -7.440 -17.661 8.331 1.00 77.69 79 ASN A O 1
ATOM 573 N N . LEU A 1 80 ? -8.552 -15.751 8.717 1.00 85.81 80 LEU A N 1
ATOM 574 C CA . LEU A 1 80 ? -7.555 -15.188 9.624 1.00 85.81 80 LEU A CA 1
ATOM 575 C C . LEU A 1 80 ? -7.884 -15.563 11.076 1.00 85.81 80 LEU A C 1
ATOM 577 O O . LEU A 1 80 ? -9.004 -15.985 11.401 1.00 85.81 80 LEU A O 1
ATOM 581 N N . THR A 1 81 ? -6.906 -15.428 11.963 1.00 90.62 81 THR A N 1
ATOM 582 C CA . THR A 1 81 ? -7.073 -15.619 13.408 1.00 90.62 81 THR A CA 1
ATOM 583 C C . THR A 1 81 ? -6.833 -14.305 14.132 1.00 90.62 81 THR A C 1
ATOM 585 O O . THR A 1 81 ? -6.012 -13.503 13.706 1.00 90.62 81 THR A O 1
ATOM 588 N N . ALA A 1 82 ? -7.573 -14.076 15.216 1.00 92.94 82 ALA A N 1
ATOM 589 C CA . ALA A 1 82 ? -7.316 -12.956 16.110 1.00 92.94 82 ALA A CA 1
ATOM 590 C C . ALA A 1 82 ? -6.323 -13.401 17.189 1.00 92.94 82 ALA A C 1
ATOM 592 O O . ALA A 1 82 ? -6.532 -14.446 17.813 1.00 92.94 82 ALA A O 1
ATOM 593 N N . ALA A 1 83 ? -5.265 -12.620 17.397 1.00 94.25 83 ALA A N 1
ATOM 594 C CA . ALA A 1 83 ? -4.424 -12.726 18.582 1.00 94.25 83 ALA A CA 1
ATOM 595 C C . ALA A 1 83 ? -5.191 -12.218 19.811 1.00 94.25 83 ALA A C 1
ATOM 597 O O . ALA A 1 83 ? -5.210 -12.883 20.848 1.00 94.25 83 ALA A O 1
ATOM 598 N N . GLU A 1 84 ? -5.905 -11.098 19.656 1.00 94.12 84 GLU A N 1
ATOM 599 C CA . GLU A 1 84 ? -6.693 -10.472 20.715 1.00 94.12 84 GLU A CA 1
ATOM 600 C C . GLU A 1 84 ? -8.039 -9.944 20.206 1.00 94.12 84 GLU A C 1
ATOM 602 O O . GLU A 1 84 ? -8.168 -9.509 19.064 1.00 94.12 84 GLU A O 1
ATOM 607 N N . GLY A 1 85 ? -9.052 -9.939 21.076 1.00 94.12 85 GLY A N 1
ATOM 608 C CA . GLY A 1 85 ? -10.359 -9.351 20.777 1.00 94.12 85 GLY A CA 1
ATOM 609 C C . GLY A 1 85 ? -11.179 -10.111 19.728 1.00 94.12 85 GLY A C 1
ATOM 610 O O . GLY A 1 85 ? -11.163 -11.342 19.649 1.00 94.12 85 GLY A O 1
ATOM 611 N N . ALA A 1 86 ? -11.979 -9.362 18.972 1.00 91.25 86 ALA A N 1
ATOM 612 C CA . ALA A 1 86 ? -12.786 -9.871 17.876 1.00 91.25 86 ALA A CA 1
ATOM 613 C C . ALA A 1 86 ? -11.951 -10.052 16.602 1.00 91.25 86 ALA A C 1
ATOM 615 O O . ALA A 1 86 ? -10.932 -9.410 16.390 1.00 91.25 86 ALA A O 1
ATOM 616 N N . ARG A 1 87 ? -12.424 -10.924 15.711 1.00 89.00 87 ARG A N 1
ATOM 617 C CA . ARG A 1 87 ? -11.814 -11.136 14.390 1.00 89.00 87 ARG A CA 1
ATOM 618 C C . ARG A 1 87 ? -12.504 -10.359 13.275 1.00 89.00 87 ARG A C 1
ATOM 620 O O . ARG A 1 87 ? -11.910 -10.111 12.238 1.00 89.00 87 ARG A O 1
ATOM 627 N N . ILE A 1 88 ? -13.790 -10.073 13.439 1.00 89.38 88 ILE A N 1
ATOM 628 C CA . ILE A 1 88 ? -14.622 -9.442 12.416 1.00 89.38 88 ILE A CA 1
ATOM 629 C C . ILE A 1 88 ? -15.104 -8.121 13.012 1.00 89.38 88 ILE A C 1
ATOM 631 O O . ILE A 1 88 ? -15.602 -8.156 14.140 1.00 89.38 88 ILE A O 1
ATOM 635 N N . PRO A 1 89 ? -14.948 -6.990 12.301 1.00 90.69 89 PRO A N 1
ATOM 636 C CA . PRO A 1 89 ? -15.444 -5.712 12.787 1.00 90.69 89 PRO A CA 1
ATOM 637 C C . PRO A 1 89 ? -16.976 -5.729 12.832 1.00 90.69 89 PRO A C 1
ATOM 639 O O . PRO A 1 89 ? -17.626 -6.306 11.956 1.00 90.69 89 PRO A O 1
ATOM 642 N N . ASP A 1 90 ? -17.540 -5.096 13.855 1.00 86.88 90 ASP A N 1
ATOM 643 C CA . ASP A 1 90 ? -18.982 -4.939 14.053 1.00 86.88 90 ASP A CA 1
ATOM 644 C C . ASP A 1 90 ? -19.258 -3.496 14.478 1.00 86.88 90 ASP A C 1
ATOM 646 O O . ASP A 1 90 ? -19.020 -3.169 15.635 1.00 86.88 90 ASP A O 1
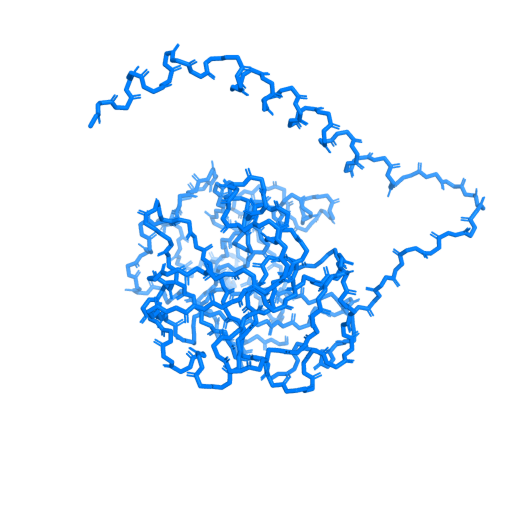ATOM 650 N N . GLY A 1 91 ? -19.690 -2.649 13.536 1.00 86.69 91 GLY A N 1
ATOM 651 C CA . GLY A 1 91 ? -20.218 -1.296 13.742 1.00 86.69 91 GLY A CA 1
ATOM 652 C C . GLY A 1 91 ? -19.424 -0.367 14.667 1.00 86.69 91 GLY A C 1
ATOM 653 O O . GLY A 1 91 ? -19.458 -0.502 15.887 1.00 86.69 91 GLY A O 1
ATOM 654 N N . ASN A 1 92 ? -18.828 0.686 14.111 1.00 92.81 92 ASN A N 1
ATOM 655 C CA . ASN A 1 92 ? -17.917 1.602 14.807 1.00 92.81 92 ASN A CA 1
ATOM 656 C C . ASN A 1 92 ? -16.716 0.871 15.427 1.00 92.81 92 ASN A C 1
ATOM 658 O O . ASN A 1 92 ? -16.218 1.263 16.486 1.00 92.81 92 ASN A O 1
ATOM 662 N N . SER A 1 93 ? -16.244 -0.187 14.773 1.00 95.00 93 SER A N 1
ATOM 663 C CA . SER A 1 93 ? -15.128 -1.000 15.241 1.00 95.00 93 SER A CA 1
ATOM 664 C C . SER A 1 93 ? -14.223 -1.387 14.079 1.00 95.00 93 SER A C 1
ATOM 666 O O . SER A 1 93 ? -14.696 -1.662 12.976 1.00 95.00 93 SER A O 1
ATOM 668 N N . MET A 1 94 ? -12.917 -1.434 14.330 1.00 96.00 94 MET A N 1
ATOM 669 C CA . MET A 1 94 ? -11.925 -1.910 13.374 1.00 96.00 94 MET A CA 1
ATOM 670 C C . MET A 1 94 ? -11.113 -3.070 13.920 1.00 96.00 94 MET A C 1
ATOM 672 O O . MET A 1 94 ? -10.809 -3.129 15.110 1.00 96.00 94 MET A O 1
ATOM 676 N N . ILE A 1 95 ? -10.730 -3.971 13.027 1.00 95.69 95 ILE A N 1
ATOM 677 C CA . ILE A 1 95 ? -9.745 -5.010 13.317 1.00 95.69 95 ILE A CA 1
ATOM 678 C C . ILE A 1 95 ? -8.428 -4.569 12.697 1.00 95.69 95 ILE A C 1
ATOM 680 O O . ILE A 1 95 ? -8.416 -4.147 11.542 1.00 95.69 95 ILE A O 1
ATOM 684 N N . VAL A 1 96 ? -7.335 -4.641 13.443 1.00 95.94 96 VAL A N 1
ATOM 685 C CA . VAL A 1 96 ? -6.010 -4.247 12.946 1.00 95.94 96 VAL A CA 1
ATOM 686 C C . VAL A 1 96 ? -5.153 -5.477 12.680 1.00 95.94 96 VAL A C 1
ATOM 688 O O . VAL A 1 96 ? -5.290 -6.506 13.350 1.00 95.94 96 VAL A O 1
ATOM 691 N N . GLY A 1 97 ? -4.297 -5.385 11.666 1.00 94.56 97 GLY A N 1
ATOM 692 C CA . GLY A 1 97 ? -3.211 -6.333 11.461 1.00 94.56 97 GLY A CA 1
ATOM 693 C C . GLY A 1 97 ? -2.248 -6.348 12.652 1.00 94.56 97 GLY A C 1
ATOM 694 O O . GLY A 1 97 ? -2.282 -5.458 13.501 1.00 94.56 97 GLY A O 1
ATOM 695 N N . TYR A 1 98 ? -1.417 -7.385 12.734 1.00 95.06 98 TYR A N 1
ATOM 696 C CA . TYR A 1 98 ? -0.532 -7.592 13.879 1.00 95.06 98 TYR A CA 1
ATOM 697 C C . TYR A 1 98 ? 0.467 -6.438 14.078 1.00 95.06 98 TYR A C 1
ATOM 699 O O . TYR A 1 98 ? 0.496 -5.846 15.154 1.00 95.06 98 TYR A O 1
ATOM 707 N N . LEU A 1 99 ? 1.224 -6.073 13.035 1.00 94.00 99 LEU A N 1
ATOM 708 C CA . LEU A 1 99 ? 2.258 -5.032 13.106 1.00 94.00 99 LEU A CA 1
ATOM 709 C C . LEU A 1 99 ? 1.664 -3.640 13.348 1.00 94.00 99 LEU A C 1
ATOM 711 O O . LEU A 1 99 ? 2.206 -2.863 14.134 1.00 94.00 99 LEU A O 1
ATOM 715 N N . GLU A 1 100 ? 0.529 -3.329 12.718 1.00 94.62 100 GLU A N 1
ATOM 716 C CA . GLU A 1 100 ? -0.183 -2.079 12.995 1.00 94.62 100 GLU A CA 1
ATOM 717 C C . GLU A 1 100 ? -0.695 -2.048 14.442 1.00 94.62 100 GLU A C 1
ATOM 719 O O . GLU A 1 100 ? -0.563 -1.028 15.115 1.00 94.62 100 GLU A O 1
ATOM 724 N N . GLY A 1 101 ? -1.229 -3.165 14.948 1.00 95.38 101 GLY A N 1
ATOM 725 C CA . GLY A 1 101 ? -1.642 -3.301 16.343 1.00 95.38 101 GLY A CA 1
ATOM 726 C C . GLY A 1 101 ? -0.497 -3.029 17.318 1.00 95.38 101 GLY A C 1
ATOM 727 O O . GLY A 1 101 ? -0.641 -2.162 18.180 1.00 95.38 101 GLY A O 1
ATOM 728 N N . GLU A 1 102 ? 0.651 -3.690 17.136 1.00 94.75 102 GLU A N 1
ATOM 729 C CA . GLU A 1 102 ? 1.850 -3.465 17.958 1.00 94.75 102 GLU A CA 1
ATOM 730 C C . GLU A 1 102 ? 2.300 -1.997 17.917 1.00 94.75 102 GLU A C 1
ATOM 732 O O . GLU A 1 102 ? 2.527 -1.387 18.964 1.00 94.75 102 GLU A O 1
ATOM 737 N N . MET A 1 103 ? 2.362 -1.387 16.728 1.00 90.88 103 MET A N 1
ATOM 738 C CA . MET A 1 103 ? 2.729 0.026 16.584 1.00 90.88 103 MET A CA 1
ATOM 739 C C . MET A 1 103 ? 1.775 0.943 17.358 1.00 90.88 103 MET A C 1
ATOM 741 O O . MET A 1 103 ? 2.203 1.840 18.088 1.00 90.88 103 MET A O 1
ATOM 745 N N . MET A 1 104 ? 0.473 0.720 17.216 1.00 93.12 104 MET A N 1
ATOM 746 C CA . MET A 1 104 ? -0.549 1.525 17.875 1.00 93.12 104 MET A CA 1
ATOM 747 C C . MET A 1 104 ? -0.517 1.371 19.411 1.00 93.12 104 MET A C 1
ATOM 749 O O . MET A 1 104 ? -0.785 2.346 20.125 1.00 93.12 104 MET A O 1
ATOM 753 N N . GLU A 1 105 ? -0.156 0.195 19.936 1.00 94.50 105 GLU A N 1
ATOM 754 C CA . GLU A 1 105 ? 0.078 -0.028 21.373 1.00 94.50 105 GLU A CA 1
ATOM 755 C C . GLU A 1 105 ? 1.337 0.697 21.867 1.00 94.50 105 GLU A C 1
ATOM 757 O O . GLU A 1 105 ? 1.310 1.369 22.906 1.00 94.50 105 GLU A O 1
ATOM 762 N N . GLU A 1 106 ? 2.436 0.629 21.110 1.00 92.06 106 GLU A N 1
ATOM 763 C CA . GLU A 1 106 ? 3.681 1.340 21.424 1.00 92.06 106 GLU A CA 1
ATOM 764 C C . GLU A 1 106 ? 3.480 2.863 21.465 1.00 92.06 106 GLU A C 1
ATOM 766 O O . GLU A 1 106 ? 3.992 3.554 22.361 1.00 92.06 106 GLU A O 1
ATOM 771 N N . GLU A 1 107 ? 2.682 3.385 20.534 1.00 89.69 107 GLU A N 1
ATOM 772 C CA . GLU A 1 107 ? 2.271 4.789 20.470 1.00 89.69 107 GLU A CA 1
ATOM 773 C C . GLU A 1 107 ? 1.230 5.171 21.534 1.00 89.69 107 GLU A C 1
ATOM 775 O O . GLU A 1 107 ? 0.939 6.359 21.722 1.00 89.69 107 GLU A O 1
ATOM 780 N N . LYS A 1 108 ? 0.722 4.188 22.292 1.00 94.88 108 LYS A N 1
ATOM 781 C CA . LYS A 1 108 ? -0.301 4.345 23.338 1.00 94.88 108 LYS A CA 1
ATOM 782 C C . LYS A 1 108 ? -1.602 4.935 22.804 1.00 94.88 108 LYS A C 1
ATOM 784 O O . LYS A 1 108 ? -2.256 5.729 23.489 1.00 94.88 108 LYS A O 1
ATOM 789 N N . LEU A 1 109 ? -1.964 4.566 21.578 1.00 91.56 109 LEU A N 1
ATOM 790 C CA . LEU A 1 109 ? -3.251 4.925 20.991 1.00 91.56 109 LEU A CA 1
ATOM 791 C C . LEU A 1 109 ? -4.384 4.117 21.632 1.00 91.56 109 LEU A C 1
ATOM 793 O O . LEU A 1 109 ? -5.494 4.628 21.774 1.00 91.56 109 LEU A O 1
ATOM 797 N N . PHE A 1 110 ? -4.091 2.896 22.079 1.00 95.94 110 PHE A N 1
ATOM 798 C CA . PHE A 1 110 ? -4.991 2.057 22.863 1.00 95.94 110 PHE A CA 1
ATOM 799 C C . PHE A 1 110 ? -4.199 1.158 23.833 1.00 95.94 110 PHE A C 1
ATOM 801 O O . PHE A 1 110 ? -2.981 1.040 23.702 1.00 95.94 110 PHE A O 1
ATOM 808 N N . GLU A 1 111 ? -4.866 0.567 24.830 1.00 94.50 111 GLU A N 1
ATOM 809 C CA . GLU A 1 111 ? -4.254 -0.399 25.762 1.00 94.50 111 GLU A CA 1
ATOM 810 C C . GLU A 1 111 ? -4.787 -1.824 25.570 1.00 94.50 111 GLU A C 1
ATOM 812 O O . GLU A 1 111 ? -4.119 -2.785 25.945 1.00 94.50 111 GLU A O 1
ATOM 817 N N . LYS A 1 112 ? -6.018 -1.968 25.066 1.00 95.00 112 LYS A N 1
ATOM 818 C CA . LYS A 1 112 ? -6.646 -3.266 24.783 1.00 95.00 112 LYS A CA 1
ATOM 819 C C . LYS A 1 112 ? -7.788 -3.147 23.768 1.00 95.00 112 LYS A C 1
ATOM 821 O O . LYS A 1 112 ? -8.375 -2.069 23.624 1.00 95.00 112 LYS A O 1
ATOM 826 N N . PRO A 1 113 ? -8.215 -4.263 23.154 1.00 96.69 113 PRO A N 1
ATOM 827 C CA . PRO A 1 113 ? -9.446 -4.280 22.378 1.00 96.69 113 PRO A CA 1
ATOM 828 C C . PRO A 1 113 ? -10.670 -3.786 23.175 1.00 96.69 113 PRO A C 1
ATOM 830 O O . PRO A 1 113 ? -10.866 -4.137 24.345 1.00 96.69 113 PRO A O 1
ATOM 833 N N . GLY A 1 114 ? -11.504 -2.979 22.522 1.00 95.56 114 GLY A N 1
ATOM 834 C CA . GLY A 1 114 ? -12.645 -2.244 23.076 1.00 95.56 114 GLY A CA 1
ATOM 835 C C . GLY A 1 114 ? -12.338 -0.783 23.421 1.00 95.56 114 GLY A C 1
ATOM 836 O O . GLY A 1 114 ? -13.258 -0.009 23.687 1.00 95.56 114 GLY A O 1
ATOM 837 N N . ASP A 1 115 ? -11.067 -0.380 23.415 1.00 97.44 115 ASP A N 1
ATOM 838 C CA . ASP A 1 115 ? -10.697 1.025 23.562 1.00 97.44 115 ASP A CA 1
ATOM 839 C C . ASP A 1 115 ? -11.040 1.816 22.289 1.00 97.44 115 ASP A C 1
ATOM 841 O O . ASP A 1 115 ? -10.979 1.303 21.170 1.00 97.44 115 ASP A O 1
ATOM 845 N N . GLY A 1 116 ? -11.430 3.080 22.470 1.00 95.62 116 GLY A N 1
ATOM 846 C CA . GLY A 1 116 ? -11.923 3.939 21.395 1.00 95.62 116 GLY A CA 1
ATOM 847 C C . GLY A 1 116 ? -10.946 5.038 20.997 1.00 95.62 116 GLY A C 1
ATOM 848 O O . GLY A 1 116 ? -10.438 5.758 21.856 1.00 95.62 116 GLY A O 1
ATOM 849 N N . LEU A 1 117 ? -10.785 5.231 19.693 1.00 94.88 117 LEU A N 1
ATOM 850 C CA . LEU A 1 117 ? -10.134 6.373 19.064 1.00 94.88 117 LEU A CA 1
ATOM 851 C C . LEU A 1 117 ? -11.174 7.405 18.624 1.00 94.88 117 LEU A C 1
ATOM 853 O O . LEU A 1 117 ? -12.313 7.058 18.309 1.00 94.88 117 LEU A O 1
ATOM 857 N N . THR A 1 118 ? -10.778 8.674 18.581 1.00 94.12 118 THR A N 1
ATOM 858 C CA . THR A 1 118 ? -11.609 9.779 18.079 1.00 94.12 118 THR A CA 1
ATOM 859 C C . THR A 1 118 ? -10.961 10.445 16.876 1.00 94.12 118 THR A C 1
ATOM 861 O O . THR A 1 118 ? -9.736 10.448 16.775 1.00 94.12 118 THR A O 1
ATOM 864 N N . ASP A 1 119 ? -11.774 11.049 16.008 1.00 90.31 119 ASP A N 1
ATOM 865 C CA . ASP A 1 119 ? -11.323 11.750 14.794 1.00 90.31 119 ASP A CA 1
ATOM 866 C C . ASP A 1 119 ? -10.455 10.866 13.872 1.00 90.31 119 ASP A C 1
ATOM 868 O O . ASP A 1 119 ? -9.464 11.302 13.279 1.00 90.31 119 ASP A O 1
ATOM 872 N N . PHE A 1 120 ? -10.831 9.593 13.741 1.00 93.00 120 PHE A N 1
ATOM 873 C CA . PHE A 1 120 ? -10.086 8.593 12.987 1.00 93.00 120 PHE A CA 1
ATOM 874 C C . PHE A 1 120 ? -10.452 8.652 11.500 1.00 93.00 120 PHE A C 1
ATOM 876 O O . PHE A 1 120 ? -11.470 8.112 11.075 1.00 93.00 120 PHE A O 1
ATOM 883 N N . PHE A 1 121 ? -9.637 9.345 10.699 1.00 94.00 121 PHE A N 1
ATOM 884 C CA . PHE A 1 121 ? -9.803 9.440 9.237 1.00 94.00 121 PHE A CA 1
ATOM 885 C C . PHE A 1 121 ? -11.223 9.847 8.791 1.00 94.00 121 PHE A C 1
ATOM 887 O O . PHE A 1 121 ? -11.781 9.318 7.831 1.00 94.00 121 PHE A O 1
ATOM 894 N N . GLY A 1 122 ? -11.812 10.818 9.498 1.00 91.56 122 GLY A N 1
ATOM 895 C CA . GLY A 1 122 ? -13.163 11.330 9.240 1.00 91.56 122 GLY A CA 1
ATOM 896 C C . GLY A 1 122 ? -14.284 10.608 9.991 1.00 91.56 122 GLY A C 1
ATOM 897 O O . GLY A 1 122 ? -15.429 11.046 9.915 1.00 91.56 122 GLY A O 1
ATOM 898 N N . ILE A 1 123 ? -13.967 9.550 10.739 1.00 93.69 123 ILE A N 1
ATOM 899 C CA . ILE A 1 123 ? -14.894 8.870 11.646 1.00 93.69 123 ILE A CA 1
ATOM 900 C C . ILE A 1 123 ? -14.753 9.484 13.044 1.00 93.69 123 ILE A C 1
ATOM 902 O O . ILE A 1 123 ? -13.673 9.459 13.634 1.00 93.69 123 ILE A O 1
ATOM 906 N N . ASP A 1 124 ? -15.851 10.012 13.592 1.00 93.56 124 ASP A N 1
ATOM 907 C CA . ASP A 1 124 ? -15.857 10.708 14.890 1.00 93.56 124 ASP A CA 1
ATOM 908 C C . ASP A 1 124 ? -15.320 9.833 16.033 1.00 93.56 124 ASP A C 1
ATOM 910 O O . ASP A 1 124 ? -14.573 10.307 16.892 1.00 93.56 124 ASP A O 1
ATOM 914 N N . ARG A 1 125 ? -15.711 8.552 16.057 1.00 95.00 125 ARG A N 1
ATOM 915 C CA . ARG A 1 125 ? -15.256 7.565 17.038 1.00 95.00 125 ARG A CA 1
ATOM 916 C C . ARG A 1 125 ? -15.244 6.161 16.446 1.00 95.00 125 ARG A C 1
ATOM 918 O O . ARG A 1 125 ? -16.240 5.748 15.857 1.00 95.00 125 ARG A O 1
ATOM 925 N N . ILE A 1 126 ? -14.167 5.423 16.691 1.00 96.31 126 ILE A N 1
ATOM 926 C CA . ILE A 1 126 ? -14.030 4.011 16.322 1.00 96.31 126 ILE A CA 1
ATOM 927 C C . ILE A 1 126 ? -13.353 3.225 17.443 1.00 96.31 126 ILE A C 1
ATOM 929 O O . ILE A 1 126 ? -12.496 3.766 18.133 1.00 96.31 126 ILE A O 1
ATOM 933 N N . GLU A 1 127 ? -13.730 1.970 17.647 1.00 97.31 127 GLU A N 1
ATOM 934 C CA . GLU A 1 127 ? -13.120 1.087 18.644 1.00 97.31 127 GLU A CA 1
ATOM 935 C C . GLU A 1 127 ? -12.149 0.096 18.006 1.00 97.31 127 GLU A C 1
ATOM 937 O O . GLU A 1 127 ? -12.402 -0.429 16.921 1.00 97.31 127 GLU A O 1
ATOM 942 N N . ILE A 1 128 ? -11.056 -0.213 18.702 1.00 97.56 128 ILE A N 1
ATOM 943 C CA . ILE A 1 128 ? -10.182 -1.328 18.325 1.00 97.56 128 ILE A CA 1
ATOM 944 C C . ILE A 1 128 ? -10.902 -2.619 18.700 1.00 97.56 128 ILE A C 1
ATOM 946 O O . ILE A 1 128 ? -10.911 -3.017 19.857 1.00 97.56 128 ILE A O 1
ATOM 950 N N . GLY A 1 129 ? -11.561 -3.267 17.747 1.00 96.00 129 GLY A N 1
ATOM 951 C CA . GLY A 1 129 ? -12.319 -4.494 17.992 1.00 96.00 129 GLY A CA 1
ATOM 952 C C . GLY A 1 129 ? -11.429 -5.694 18.287 1.00 96.00 129 GLY A C 1
ATOM 953 O O . GLY A 1 129 ? -11.815 -6.566 19.068 1.00 96.00 129 GLY A O 1
ATOM 954 N N . GLY A 1 130 ? -10.236 -5.734 17.696 1.00 96.25 130 GLY A N 1
ATOM 955 C CA . GLY A 1 130 ? -9.260 -6.797 17.899 1.00 96.25 130 GLY A CA 1
ATOM 956 C C . GLY A 1 130 ? -8.024 -6.654 17.020 1.00 96.25 130 GLY A C 1
ATOM 957 O O . GLY A 1 130 ? -7.961 -5.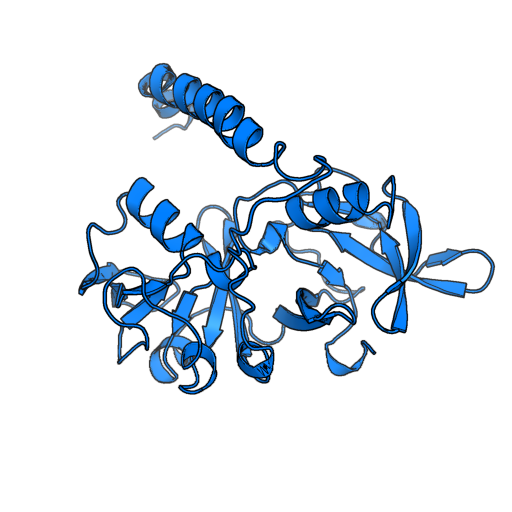784 16.149 1.00 96.25 130 GLY A O 1
ATOM 958 N N . ILE A 1 131 ? -7.058 -7.531 17.272 1.00 97.12 131 ILE A N 1
ATOM 959 C CA . ILE A 1 131 ? -5.749 -7.582 16.617 1.00 97.12 131 ILE A CA 1
ATOM 960 C C . ILE A 1 131 ? -5.593 -8.973 16.011 1.00 97.12 131 ILE A C 1
ATOM 962 O O . ILE A 1 131 ? -5.839 -9.985 16.680 1.00 97.12 131 ILE A O 1
ATOM 966 N N . LEU A 1 132 ? -5.212 -9.042 14.740 1.00 94.25 132 LEU A N 1
ATOM 967 C CA . LEU A 1 132 ? -4.955 -10.308 14.060 1.00 94.25 132 LEU A CA 1
ATOM 968 C C . LEU A 1 132 ? -3.653 -10.955 14.543 1.00 94.25 132 LEU A C 1
ATOM 970 O O . LEU A 1 132 ? -2.756 -10.296 15.052 1.00 94.25 132 LEU A O 1
ATOM 974 N N . THR A 1 133 ? -3.555 -12.273 14.400 1.00 94.19 133 THR A N 1
ATOM 975 C CA . THR A 1 133 ? -2.275 -12.979 14.525 1.00 94.19 133 THR A CA 1
ATOM 976 C C . THR A 1 133 ? -1.377 -12.612 13.349 1.00 94.19 133 THR A C 1
ATOM 978 O O . THR A 1 133 ? -1.878 -12.488 12.234 1.00 94.19 133 THR A O 1
ATOM 981 N N . GLU A 1 134 ? -0.074 -12.487 13.602 1.00 92.62 134 GLU A N 1
ATOM 982 C CA . GLU A 1 134 ? 0.939 -12.245 12.573 1.00 92.62 134 GLU A CA 1
ATOM 983 C C . GLU A 1 134 ? 0.821 -13.249 11.417 1.00 92.62 134 GLU A C 1
ATOM 985 O O . GLU A 1 134 ? 0.705 -14.464 11.628 1.00 92.62 134 GLU A O 1
ATOM 990 N N . THR A 1 135 ? 0.838 -12.728 10.191 1.00 85.69 135 THR A N 1
ATOM 991 C CA . THR A 1 135 ? 0.740 -13.513 8.955 1.00 85.69 135 THR A CA 1
ATOM 992 C C . THR A 1 135 ? 2.036 -13.518 8.149 1.00 85.69 135 THR A C 1
ATOM 994 O O . THR A 1 135 ? 2.208 -14.387 7.293 1.00 85.69 135 THR A O 1
ATOM 997 N N . GLY A 1 136 ? 2.940 -12.569 8.403 1.00 83.88 136 GLY A N 1
ATOM 998 C CA . GLY A 1 136 ? 4.140 -12.335 7.603 1.00 83.88 136 GLY A CA 1
ATOM 999 C C . GLY A 1 136 ? 3.835 -11.720 6.233 1.00 83.88 136 GLY A C 1
ATOM 1000 O O . GLY A 1 136 ? 4.626 -11.864 5.304 1.00 83.88 136 GLY A O 1
ATOM 1001 N N . THR A 1 137 ? 2.673 -11.081 6.071 1.00 83.38 137 THR A N 1
ATOM 1002 C CA . THR A 1 137 ? 2.239 -10.459 4.807 1.00 83.38 137 THR A CA 1
ATOM 1003 C C . THR A 1 137 ? 1.794 -9.018 5.045 1.00 83.38 137 THR A C 1
ATOM 1005 O O . THR A 1 137 ? 1.602 -8.609 6.186 1.00 83.38 137 THR A O 1
ATOM 1008 N N . PHE A 1 138 ? 1.523 -8.255 3.978 1.00 86.94 138 PHE A N 1
ATOM 1009 C CA . PHE A 1 138 ? 1.020 -6.877 4.106 1.00 86.94 138 PHE A CA 1
ATOM 1010 C C . PHE A 1 138 ? -0.295 -6.763 4.901 1.00 86.94 138 PHE A C 1
ATOM 1012 O O . PHE A 1 138 ? -0.673 -5.659 5.278 1.00 86.94 138 PHE A O 1
ATOM 1019 N N . VAL A 1 139 ? -1.008 -7.876 5.139 1.00 88.81 139 VAL A N 1
ATOM 1020 C CA . VAL A 1 139 ? -2.188 -7.950 6.020 1.00 88.81 139 VAL A CA 1
ATOM 1021 C C . VAL A 1 139 ? -1.880 -7.440 7.423 1.00 88.81 139 VAL A C 1
ATOM 1023 O O . VAL A 1 139 ? -2.763 -6.860 8.057 1.00 88.81 139 VAL A O 1
ATOM 1026 N N . ASP A 1 140 ? -0.645 -7.618 7.888 1.00 90.62 140 ASP A N 1
ATOM 1027 C CA . ASP A 1 140 ? -0.233 -7.230 9.233 1.00 90.62 140 ASP A CA 1
ATOM 1028 C C . ASP A 1 140 ? -0.188 -5.701 9.421 1.00 90.62 140 ASP A C 1
ATOM 1030 O O . ASP A 1 140 ? -0.271 -5.231 10.552 1.00 90.62 140 ASP A O 1
ATOM 1034 N N . ASP A 1 141 ? -0.172 -4.930 8.329 1.00 92.06 141 ASP A N 1
ATOM 1035 C CA . ASP A 1 141 ? -0.207 -3.459 8.315 1.00 92.06 141 ASP A CA 1
ATOM 1036 C C . ASP A 1 141 ? -1.609 -2.872 8.026 1.00 92.06 141 ASP A C 1
ATOM 1038 O O . ASP A 1 141 ? -1.772 -1.656 7.862 1.00 92.06 141 ASP A O 1
ATOM 1042 N N . LEU A 1 142 ? -2.638 -3.714 7.859 1.00 92.69 142 LEU A N 1
ATOM 1043 C CA . LEU A 1 142 ? -3.961 -3.267 7.410 1.00 92.69 142 LEU A CA 1
ATOM 1044 C C . LEU A 1 142 ? -4.908 -2.901 8.552 1.00 92.69 142 LEU A C 1
ATOM 1046 O O . LEU A 1 142 ? -4.882 -3.466 9.643 1.00 92.69 142 LEU A O 1
ATOM 1050 N N . HIS A 1 143 ? -5.849 -2.017 8.220 1.00 94.94 143 HIS A N 1
ATOM 1051 C CA . HIS A 1 143 ? -7.019 -1.713 9.037 1.00 94.94 143 HIS A CA 1
ATOM 1052 C C . HIS A 1 143 ? -8.272 -2.263 8.364 1.00 94.94 143 HIS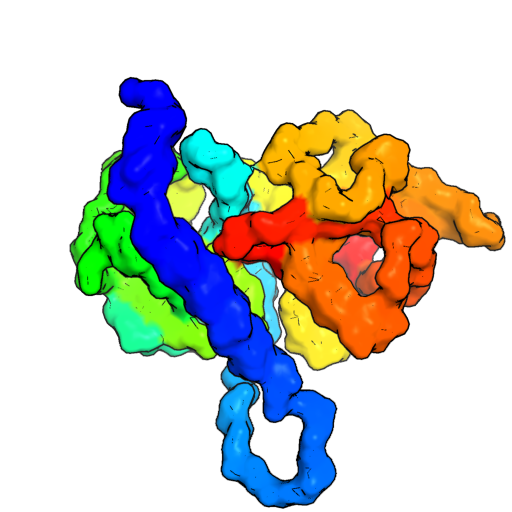 A C 1
ATOM 1054 O O . HIS A 1 143 ? -8.608 -1.881 7.243 1.00 94.94 143 HIS A O 1
ATOM 1060 N N . PHE A 1 144 ? -8.999 -3.130 9.047 1.00 94.12 144 PHE A N 1
ATOM 1061 C CA . PHE A 1 144 ? -10.187 -3.784 8.525 1.00 94.12 144 PHE A CA 1
ATOM 1062 C C . PHE A 1 144 ? -11.447 -3.162 9.112 1.00 94.12 144 PHE A C 1
ATOM 1064 O O . PHE A 1 144 ? -11.648 -3.162 10.327 1.00 94.12 144 PHE A O 1
ATOM 1071 N N . LEU A 1 145 ? -12.313 -2.668 8.231 1.00 93.94 145 LEU A N 1
ATOM 1072 C CA . LEU A 1 145 ? -13.534 -1.946 8.589 1.00 93.94 145 LEU A CA 1
ATOM 1073 C C . LEU A 1 145 ? -14.763 -2.637 8.015 1.00 93.94 145 LEU A C 1
ATOM 1075 O O . LEU A 1 145 ? -14.715 -3.197 6.915 1.00 93.94 145 LEU A O 1
ATOM 1079 N N . ASP A 1 146 ? -15.882 -2.554 8.731 1.00 91.88 146 ASP A N 1
ATOM 1080 C CA . ASP A 1 146 ? -17.162 -2.996 8.193 1.00 91.88 146 ASP A CA 1
ATOM 1081 C C . ASP A 1 146 ? -17.640 -2.089 7.037 1.00 91.88 146 ASP A C 1
ATOM 1083 O O . ASP A 1 146 ? -17.015 -1.090 6.682 1.00 91.88 146 ASP A O 1
ATOM 1087 N N . THR A 1 147 ? -18.766 -2.437 6.412 1.00 91.38 147 THR A N 1
ATOM 1088 C CA . THR A 1 147 ? -19.280 -1.680 5.253 1.00 91.38 147 THR A CA 1
ATOM 1089 C C . THR A 1 147 ? -19.667 -0.241 5.594 1.00 91.38 147 THR A C 1
ATOM 1091 O O . THR A 1 147 ? -19.510 0.646 4.753 1.00 91.38 147 THR A O 1
ATOM 1094 N N . HIS A 1 148 ? -20.209 -0.008 6.788 1.00 92.50 148 HIS A N 1
ATOM 1095 C CA . HIS A 1 148 ? -20.669 1.312 7.201 1.00 92.50 148 HIS A CA 1
ATOM 1096 C C . HIS A 1 148 ? -19.472 2.231 7.459 1.00 92.50 148 HIS A C 1
ATOM 1098 O O . HIS A 1 148 ? -19.390 3.319 6.883 1.00 92.50 148 HIS A O 1
ATOM 1104 N N . ASP A 1 149 ? -18.515 1.764 8.254 1.00 94.25 149 ASP A N 1
ATOM 1105 C CA . ASP A 1 149 ? -17.357 2.549 8.673 1.00 94.25 149 ASP A CA 1
ATOM 1106 C C . ASP A 1 149 ? -16.393 2.772 7.512 1.00 94.25 149 ASP A C 1
ATOM 1108 O O . ASP A 1 149 ? -15.927 3.891 7.293 1.00 94.25 149 ASP A O 1
ATOM 1112 N N . TYR A 1 150 ? -16.183 1.745 6.684 1.00 94.12 150 TYR A N 1
ATOM 1113 C CA . TYR A 1 150 ? -15.415 1.882 5.452 1.00 94.12 150 TYR A CA 1
ATOM 1114 C C . TYR A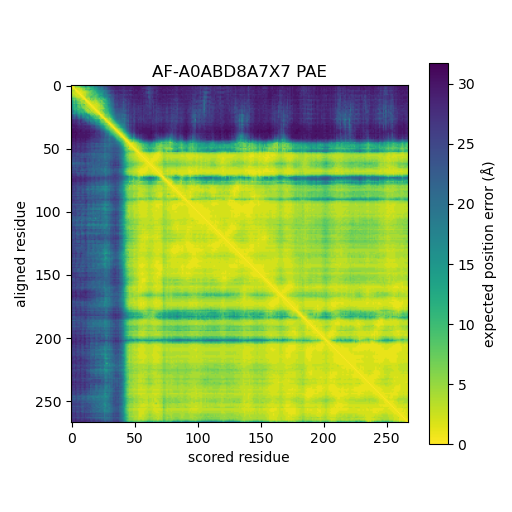 1 150 ? -16.016 2.950 4.532 1.00 94.12 150 TYR A C 1
ATOM 1116 O O . TYR A 1 150 ? -15.282 3.760 3.969 1.00 94.12 150 TYR A O 1
ATOM 1124 N N . GLY A 1 151 ? -17.347 2.995 4.395 1.00 93.25 151 GLY A N 1
ATOM 1125 C CA . GLY A 1 151 ? -18.044 4.001 3.590 1.00 93.25 151 GLY A CA 1
ATOM 1126 C C . GLY A 1 151 ? -17.861 5.431 4.108 1.00 93.25 151 GLY A C 1
ATOM 1127 O O . GLY A 1 151 ? -17.735 6.355 3.303 1.00 93.25 151 GLY A O 1
ATOM 1128 N N . ASN A 1 152 ? -17.783 5.602 5.429 1.00 94.31 152 ASN A N 1
ATOM 1129 C CA . ASN A 1 152 ? -17.608 6.903 6.082 1.00 94.31 152 ASN A CA 1
ATOM 1130 C C . ASN A 1 152 ? -16.145 7.376 6.134 1.00 94.31 152 ASN A C 1
ATOM 1132 O O . ASN A 1 152 ? -15.901 8.564 6.348 1.00 94.31 152 ASN A O 1
ATOM 1136 N N . LEU A 1 153 ? -15.178 6.480 5.917 1.00 94.56 153 LEU A N 1
ATOM 1137 C CA . LEU A 1 153 ? -13.759 6.821 5.916 1.00 94.56 153 LEU A CA 1
ATOM 1138 C C . LEU A 1 153 ? -13.405 7.795 4.783 1.00 94.56 153 LEU A C 1
ATOM 1140 O O . LEU A 1 153 ? -13.694 7.546 3.603 1.00 94.56 153 LEU A O 1
ATOM 1144 N N . VAL A 1 154 ? -12.7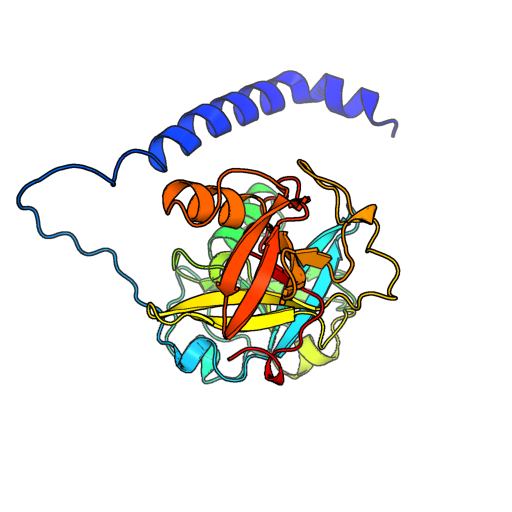15 8.876 5.145 1.00 93.88 154 VAL A N 1
ATOM 1145 C CA . VAL A 1 154 ? -12.144 9.849 4.212 1.00 93.88 154 VAL A CA 1
ATOM 1146 C C . VAL A 1 154 ? -10.815 9.306 3.690 1.00 93.88 154 VAL A C 1
ATOM 1148 O O . VAL A 1 154 ? -9.805 9.305 4.388 1.00 93.88 154 VAL A O 1
ATOM 1151 N N . GLY A 1 155 ? -10.821 8.852 2.440 1.00 91.50 155 GLY A N 1
ATOM 1152 C CA . GLY A 1 155 ? -9.661 8.291 1.753 1.00 91.50 155 GLY A CA 1
ATOM 1153 C C . GLY A 1 155 ? -9.943 8.079 0.267 1.00 91.50 155 GLY A C 1
ATOM 1154 O O . GLY A 1 155 ? -11.067 8.288 -0.198 1.00 91.50 155 GLY A O 1
ATOM 1155 N N . GLU A 1 156 ? -8.922 7.672 -0.478 1.00 91.50 156 GLU A N 1
ATOM 1156 C CA . GLU A 1 156 ? -9.007 7.410 -1.915 1.00 91.50 156 GLU A CA 1
ATOM 1157 C C . GLU A 1 156 ? -9.230 5.916 -2.188 1.00 91.50 156 GLU A C 1
ATOM 1159 O O . GLU A 1 156 ? -8.417 5.075 -1.805 1.00 91.50 156 GLU A O 1
ATOM 1164 N N . GLU A 1 157 ? -10.328 5.586 -2.871 1.00 91.38 157 GLU A N 1
ATOM 1165 C CA . GLU A 1 157 ? -10.596 4.243 -3.406 1.00 91.38 157 GLU A CA 1
ATOM 1166 C C . GLU A 1 157 ? -9.953 4.050 -4.785 1.00 91.38 157 GLU A C 1
ATOM 1168 O O . GLU A 1 157 ? -9.702 5.008 -5.517 1.00 91.38 157 GLU A O 1
ATOM 1173 N N . GLY A 1 158 ? -9.715 2.791 -5.167 1.00 89.31 158 GLY A N 1
ATOM 1174 C CA . GLY A 1 158 ? -9.233 2.435 -6.509 1.00 89.31 158 GLY A CA 1
ATOM 1175 C C . GLY A 1 158 ? -7.759 2.760 -6.769 1.00 89.31 158 GLY A C 1
ATOM 1176 O O . GLY A 1 158 ? -7.288 2.602 -7.893 1.00 89.31 158 GLY A O 1
ATOM 1177 N N . ARG A 1 159 ? -7.035 3.207 -5.737 1.00 91.56 159 ARG A N 1
ATOM 1178 C CA . ARG A 1 159 ? -5.580 3.408 -5.758 1.00 91.56 159 ARG A CA 1
ATOM 1179 C C . ARG A 1 159 ? -4.813 2.157 -5.406 1.00 91.56 159 ARG A C 1
ATOM 1181 O O . ARG A 1 159 ? -3.758 1.929 -5.967 1.00 91.56 159 ARG A O 1
ATOM 1188 N N . VAL A 1 160 ? -5.321 1.376 -4.463 1.00 93.31 160 VAL A N 1
ATOM 1189 C CA . VAL A 1 160 ? -4.631 0.199 -3.950 1.00 93.31 160 VAL A CA 1
ATOM 1190 C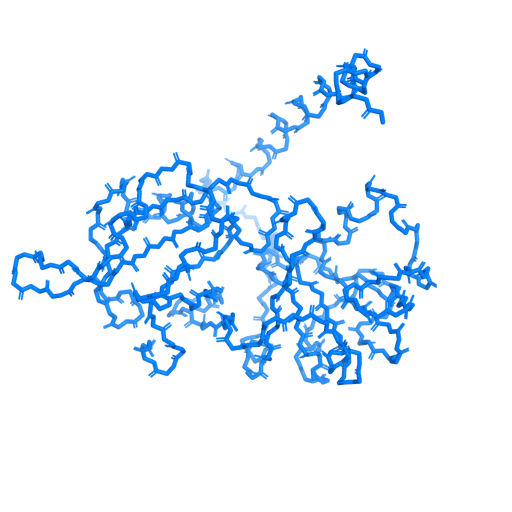 C . VAL A 1 160 ? -5.406 -1.040 -4.353 1.00 93.31 160 VAL A C 1
ATOM 1192 O O . VAL A 1 160 ? -6.633 -1.072 -4.244 1.00 93.31 160 VAL A O 1
ATOM 1195 N N . TYR A 1 161 ? -4.686 -2.046 -4.825 1.00 92.19 161 TYR A N 1
ATOM 1196 C CA . TYR A 1 161 ? -5.224 -3.363 -5.138 1.00 92.19 161 TYR A CA 1
ATOM 1197 C C . TYR A 1 161 ? -4.176 -4.421 -4.801 1.00 92.19 161 TYR A C 1
ATOM 1199 O O . TYR A 1 161 ? -2.990 -4.115 -4.676 1.00 92.19 161 TYR A O 1
ATOM 1207 N N . SER A 1 162 ? -4.607 -5.661 -4.614 1.00 90.12 162 SER A N 1
ATOM 1208 C CA . SER A 1 162 ? -3.705 -6.784 -4.382 1.00 90.12 162 SER A CA 1
ATOM 1209 C C . SER A 1 162 ? -3.818 -7.784 -5.520 1.00 90.12 162 SER A C 1
ATOM 1211 O O . SER A 1 162 ? -4.843 -7.868 -6.194 1.00 90.12 162 SER A O 1
ATOM 1213 N N . LYS A 1 163 ? -2.739 -8.522 -5.770 1.00 86.88 163 LYS A N 1
ATOM 1214 C CA . LYS A 1 163 ? -2.721 -9.581 -6.772 1.00 86.88 163 LYS A CA 1
ATOM 1215 C C . LYS A 1 163 ? -1.884 -10.751 -6.301 1.00 86.88 163 LYS A C 1
ATOM 1217 O O . LYS A 1 163 ? -0.850 -10.565 -5.668 1.00 86.88 163 LYS A O 1
ATOM 1222 N N . MET A 1 164 ? -2.324 -11.958 -6.628 1.00 84.25 164 MET A N 1
ATOM 1223 C CA . MET A 1 164 ? -1.567 -13.159 -6.310 1.00 84.25 164 MET A CA 1
ATOM 1224 C C . MET A 1 164 ? -0.419 -13.342 -7.301 1.00 84.25 164 MET A C 1
ATOM 1226 O O . MET A 1 164 ? -0.658 -13.414 -8.508 1.00 84.25 164 MET A O 1
ATOM 1230 N N . ALA A 1 165 ? 0.813 -13.420 -6.802 1.00 82.88 165 ALA A N 1
ATOM 1231 C CA . ALA A 1 165 ? 1.954 -13.797 -7.621 1.00 82.88 165 ALA A CA 1
ATOM 1232 C C . ALA A 1 165 ? 1.900 -15.300 -7.980 1.00 82.88 165 ALA A C 1
ATOM 1234 O O . ALA A 1 165 ? 1.214 -16.082 -7.314 1.00 82.88 165 ALA A O 1
ATOM 1235 N N . PRO A 1 166 ? 2.613 -15.744 -9.035 1.00 75.75 166 PRO A N 1
ATOM 1236 C CA . PRO A 1 166 ? 2.624 -17.151 -9.452 1.00 75.75 166 PRO A CA 1
ATOM 1237 C C . PRO A 1 166 ? 3.114 -18.145 -8.388 1.00 75.75 166 PRO A C 1
ATOM 1239 O O . PRO A 1 166 ? 2.800 -19.331 -8.467 1.00 75.75 166 PRO A O 1
ATOM 1242 N N . ASP A 1 167 ? 3.891 -17.674 -7.415 1.00 75.94 167 ASP A N 1
ATOM 1243 C CA . ASP A 1 167 ? 4.380 -18.438 -6.263 1.00 75.94 167 ASP A CA 1
ATOM 1244 C C . ASP A 1 167 ? 3.337 -18.585 -5.137 1.00 75.94 167 ASP A C 1
ATOM 1246 O O . ASP A 1 167 ? 3.577 -19.303 -4.167 1.00 75.94 167 ASP A O 1
ATOM 1250 N N . GLY A 1 168 ? 2.165 -17.958 -5.276 1.00 77.81 168 GLY A N 1
ATOM 1251 C CA . GLY A 1 168 ? 1.110 -17.965 -4.268 1.00 77.81 168 GLY A CA 1
ATOM 1252 C C . GLY A 1 168 ? 1.295 -16.924 -3.164 1.00 77.81 168 GLY A C 1
ATOM 1253 O O . GLY A 1 168 ? 0.580 -16.996 -2.163 1.00 77.81 168 GLY A O 1
ATOM 1254 N N . VAL A 1 169 ? 2.213 -15.965 -3.332 1.00 81.19 169 VAL A N 1
ATOM 1255 C CA . VAL A 1 169 ? 2.395 -14.843 -2.405 1.00 81.19 169 VAL A CA 1
ATOM 1256 C C . VAL A 1 169 ? 1.562 -13.639 -2.871 1.00 81.19 169 VAL A C 1
ATOM 1258 O O . VAL A 1 169 ? 1.674 -13.203 -4.021 1.00 81.19 169 VAL A O 1
ATOM 1261 N N . PRO A 1 170 ? 0.709 -13.061 -2.011 1.00 84.38 170 PRO A N 1
ATOM 1262 C CA . PRO A 1 170 ? -0.068 -11.881 -2.361 1.00 84.38 170 PRO A CA 1
ATOM 1263 C C . PRO A 1 170 ? 0.849 -10.649 -2.412 1.00 84.38 170 PRO A C 1
ATOM 1265 O O . PRO A 1 170 ? 1.602 -10.373 -1.479 1.00 84.38 170 PRO A O 1
ATOM 1268 N N . LYS A 1 171 ? 0.761 -9.876 -3.493 1.00 89.44 171 LYS A N 1
ATOM 1269 C CA . LYS A 1 171 ? 1.494 -8.620 -3.688 1.00 89.44 171 LYS A CA 1
ATOM 1270 C C . LYS A 1 171 ? 0.531 -7.439 -3.651 1.00 89.44 171 LYS A C 1
ATOM 1272 O O . LYS A 1 171 ? -0.584 -7.530 -4.166 1.00 89.44 171 LYS A O 1
ATOM 1277 N N . LEU A 1 172 ? 0.957 -6.338 -3.035 1.00 92.25 172 LEU A N 1
ATOM 1278 C CA . LEU A 1 172 ? 0.178 -5.106 -2.920 1.00 92.25 172 LEU A CA 1
ATOM 1279 C C . LEU A 1 172 ? 0.662 -4.087 -3.954 1.00 92.25 172 LEU A C 1
ATOM 1281 O O . LEU A 1 172 ? 1.865 -3.898 -4.135 1.00 92.25 172 LEU A O 1
ATOM 1285 N N . PHE A 1 173 ? -0.274 -3.423 -4.619 1.00 94.75 173 PHE A N 1
ATOM 1286 C CA . PHE A 1 173 ? -0.002 -2.468 -5.683 1.00 94.75 173 PHE A CA 1
ATOM 1287 C C . PHE A 1 173 ? -0.640 -1.121 -5.383 1.00 94.75 173 PHE A C 1
ATOM 1289 O O . PHE A 1 173 ? -1.743 -1.051 -4.842 1.00 94.75 173 PHE A O 1
ATOM 1296 N N . TYR A 1 174 ? 0.039 -0.059 -5.805 1.00 94.31 174 TYR A N 1
ATOM 1297 C CA . TYR A 1 174 ? -0.489 1.295 -5.841 1.00 94.31 174 TYR A CA 1
ATOM 1298 C C . TYR A 1 174 ? -0.538 1.780 -7.294 1.00 94.31 174 TYR A C 1
ATOM 1300 O O . TYR A 1 174 ? 0.491 1.912 -7.956 1.00 94.31 174 TYR A O 1
ATOM 1308 N N . PHE A 1 175 ? -1.735 2.083 -7.786 1.00 94.75 175 PHE A N 1
ATOM 1309 C CA . PHE A 1 175 ? -1.962 2.680 -9.092 1.00 94.75 175 PHE A CA 1
ATOM 1310 C C . PHE A 1 175 ? -1.645 4.179 -9.074 1.00 94.75 175 PHE A C 1
ATOM 1312 O O . PHE A 1 175 ? -2.359 4.981 -8.460 1.00 94.75 175 PHE A O 1
ATOM 1319 N N . LEU A 1 176 ? -0.603 4.552 -9.814 1.00 94.00 176 LEU A N 1
ATOM 1320 C CA . LEU A 1 176 ? -0.230 5.939 -10.079 1.00 94.00 176 LEU A CA 1
ATOM 1321 C C . LEU A 1 176 ? -0.134 6.155 -11.592 1.00 94.00 176 LEU A C 1
ATOM 1323 O O . LEU A 1 176 ? 0.778 5.623 -12.231 1.00 94.00 176 LEU A O 1
ATOM 1327 N N . ASP A 1 177 ? -1.060 6.939 -12.154 1.00 93.75 177 ASP A N 1
ATOM 1328 C CA . ASP A 1 177 ? -1.085 7.246 -13.590 1.00 93.75 177 ASP A CA 1
ATOM 1329 C C . ASP A 1 177 ? 0.170 8.032 -14.004 1.00 93.75 177 ASP A C 1
ATOM 1331 O O . ASP A 1 177 ? 0.669 8.880 -13.265 1.00 93.75 177 ASP A O 1
ATOM 1335 N N . LEU A 1 178 ? 0.671 7.784 -15.216 1.00 92.38 178 LEU A N 1
ATOM 1336 C CA . LEU A 1 178 ? 1.871 8.439 -15.752 1.00 92.38 178 LEU A CA 1
ATOM 1337 C C . LEU A 1 178 ? 1.749 9.967 -15.841 1.00 92.38 178 LEU A C 1
ATOM 1339 O O . LEU A 1 178 ? 2.757 10.670 -15.818 1.00 92.38 178 LEU A O 1
ATOM 1343 N N . ASN A 1 179 ? 0.529 10.486 -15.990 1.00 88.50 179 ASN A N 1
ATOM 1344 C CA . ASN A 1 179 ? 0.269 11.922 -16.118 1.00 88.50 179 ASN A CA 1
ATOM 1345 C C . ASN A 1 179 ? -0.133 12.570 -14.792 1.00 88.50 179 ASN A C 1
ATOM 1347 O O . ASN A 1 179 ? -0.430 13.768 -14.744 1.00 88.50 179 ASN A O 1
ATOM 1351 N N . GLU A 1 180 ? -0.198 11.782 -13.727 1.00 87.12 180 GLU A N 1
ATOM 1352 C CA . GLU A 1 180 ? -0.601 12.263 -12.426 1.00 87.12 180 GLU A CA 1
ATOM 1353 C C . GLU A 1 180 ? 0.559 12.932 -11.690 1.00 87.12 180 GLU A C 1
ATOM 1355 O O . GLU A 1 180 ? 1.735 12.603 -11.847 1.00 87.12 180 GLU A O 1
ATOM 1360 N N . THR A 1 181 ? 0.219 13.919 -10.863 1.00 80.38 181 THR A N 1
ATOM 1361 C CA . THR A 1 181 ? 1.204 14.502 -9.959 1.00 80.38 181 THR A CA 1
ATOM 1362 C C . THR A 1 181 ? 1.542 13.480 -8.890 1.00 80.38 181 THR A C 1
ATOM 1364 O O . THR A 1 181 ? 0.677 13.084 -8.115 1.00 80.38 181 THR A O 1
ATOM 1367 N N . VAL A 1 182 ? 2.815 13.097 -8.834 1.00 76.12 182 VAL A N 1
ATOM 1368 C CA . VAL A 1 182 ? 3.325 12.187 -7.812 1.00 76.12 182 VAL A CA 1
ATOM 1369 C C . VAL A 1 182 ? 2.937 12.697 -6.420 1.00 76.12 182 VAL A C 1
ATOM 1371 O O . VAL A 1 182 ? 3.246 13.853 -6.099 1.00 76.12 182 VAL A O 1
ATOM 1374 N N . PRO A 1 183 ? 2.291 11.866 -5.582 1.00 74.94 183 PRO A N 1
ATOM 1375 C CA . PRO A 1 183 ? 2.022 12.213 -4.198 1.00 74.94 183 PRO A CA 1
ATOM 1376 C C . PRO A 1 183 ? 3.298 12.704 -3.513 1.00 74.94 183 PRO A C 1
ATOM 1378 O O . PRO A 1 183 ? 4.316 12.018 -3.509 1.00 74.94 183 PRO A O 1
ATOM 1381 N N . THR A 1 184 ? 3.251 13.882 -2.886 1.00 69.06 184 THR A N 1
ATOM 1382 C CA . THR A 1 184 ? 4.419 14.488 -2.208 1.00 69.06 184 THR A CA 1
ATOM 1383 C C . THR A 1 184 ? 4.979 13.633 -1.070 1.00 69.06 184 THR A C 1
ATOM 1385 O O . THR A 1 184 ? 6.048 13.930 -0.544 1.00 69.06 184 THR A O 1
ATOM 1388 N N . LYS A 1 185 ? 4.243 12.590 -0.681 1.00 73.50 185 LYS A N 1
ATOM 1389 C CA . LYS A 1 185 ? 4.595 11.608 0.341 1.00 73.50 185 LYS A CA 1
ATOM 1390 C C . LYS A 1 185 ? 5.415 10.428 -0.198 1.00 73.50 185 LYS A C 1
ATOM 1392 O O . LYS A 1 185 ? 5.993 9.711 0.607 1.00 73.50 185 LYS A O 1
ATOM 1397 N N . PHE A 1 186 ? 5.536 10.256 -1.518 1.00 80.81 186 PHE A N 1
ATOM 1398 C CA . PHE A 1 186 ? 6.492 9.318 -2.113 1.00 80.81 186 PHE A CA 1
ATOM 1399 C C . PHE A 1 186 ? 7.892 9.931 -2.132 1.00 80.81 186 PHE A C 1
ATOM 1401 O O . PHE A 1 186 ? 8.332 10.517 -3.123 1.00 80.81 186 PHE A O 1
ATOM 1408 N N . VAL A 1 187 ? 8.581 9.817 -1.000 1.00 89.69 187 VAL A N 1
ATOM 1409 C CA . VAL A 1 187 ? 10.000 10.157 -0.896 1.00 89.69 187 VAL A CA 1
ATOM 1410 C C . VAL A 1 187 ? 10.807 8.929 -1.298 1.00 89.69 187 VAL A C 1
ATOM 1412 O O . VAL A 1 187 ? 10.588 7.843 -0.769 1.00 89.69 187 VAL A O 1
ATOM 1415 N N . LEU A 1 188 ? 11.702 9.089 -2.271 1.00 93.75 188 LEU A N 1
ATOM 1416 C CA . LEU A 1 188 ? 12.556 8.010 -2.757 1.00 93.75 188 LEU A CA 1
ATOM 1417 C C . LEU A 1 188 ? 13.883 7.996 -1.995 1.00 93.75 188 LEU A C 1
ATOM 1419 O O . LEU A 1 188 ? 14.566 9.019 -1.943 1.00 93.75 188 LEU A O 1
ATOM 1423 N N . ALA A 1 189 ? 14.269 6.829 -1.482 1.00 95.88 189 ALA A N 1
ATOM 1424 C CA . ALA A 1 189 ? 15.623 6.569 -1.000 1.00 95.88 189 ALA A CA 1
ATOM 1425 C C . ALA A 1 189 ? 16.603 6.409 -2.173 1.00 95.88 189 ALA A C 1
ATOM 1427 O O . ALA A 1 189 ? 17.757 6.834 -2.096 1.00 95.88 189 ALA A O 1
ATOM 1428 N N . GLU A 1 190 ? 16.129 5.814 -3.271 1.00 97.00 190 GLU A N 1
ATOM 1429 C CA . GLU A 1 190 ? 16.906 5.563 -4.482 1.00 97.00 190 GLU A CA 1
ATOM 1430 C C . GLU A 1 190 ? 16.106 5.928 -5.737 1.00 97.00 190 GLU A C 1
ATOM 1432 O O . GLU A 1 190 ? 14.888 5.752 -5.794 1.00 97.00 190 GLU A O 1
ATOM 1437 N N . GLY A 1 191 ? 16.801 6.385 -6.779 1.00 94.75 191 GLY A N 1
ATOM 1438 C CA . GLY A 1 191 ? 16.188 6.727 -8.061 1.00 94.75 191 GLY A CA 1
ATOM 1439 C C . GLY A 1 191 ? 15.590 8.130 -8.121 1.00 94.75 191 GLY A C 1
ATOM 1440 O O . GLY A 1 191 ? 15.985 9.037 -7.385 1.00 94.75 191 GLY A O 1
ATOM 1441 N N . ASN A 1 192 ? 14.687 8.341 -9.080 1.00 91.12 192 ASN A N 1
ATOM 1442 C CA . ASN A 1 192 ? 14.049 9.637 -9.302 1.00 91.12 192 ASN A CA 1
ATOM 1443 C C . ASN A 1 192 ? 12.706 9.473 -10.023 1.00 91.12 192 ASN A C 1
ATOM 1445 O O . ASN A 1 192 ? 12.633 8.849 -11.081 1.00 91.12 192 ASN A O 1
ATOM 1449 N N . MET A 1 193 ? 11.667 10.142 -9.521 1.00 89.75 193 MET A N 1
ATOM 1450 C CA . MET A 1 193 ? 10.342 10.170 -10.144 1.00 89.75 193 MET A CA 1
ATOM 1451 C C . MET A 1 193 ? 10.319 10.795 -11.546 1.00 89.75 193 MET A C 1
ATOM 1453 O O . MET A 1 193 ? 9.374 10.562 -12.290 1.00 89.75 193 MET A O 1
ATOM 1457 N N . SER A 1 194 ? 11.357 11.526 -11.969 1.00 89.38 194 SER A N 1
ATOM 1458 C CA . SER A 1 194 ? 11.503 11.931 -13.375 1.00 89.38 194 SER A CA 1
ATOM 1459 C C . SER A 1 194 ? 11.625 10.740 -14.332 1.00 89.38 194 SER A C 1
ATOM 1461 O O . SER A 1 194 ? 11.410 10.905 -15.528 1.00 89.38 194 SER A O 1
ATOM 1463 N N . GLY A 1 195 ? 12.012 9.567 -13.821 1.00 87.81 195 GLY A N 1
ATOM 1464 C CA . GLY A 1 195 ? 12.031 8.307 -14.559 1.00 87.81 195 GLY A CA 1
ATOM 1465 C C . GLY A 1 195 ? 10.679 7.595 -14.592 1.00 87.81 195 GLY A C 1
ATOM 1466 O O . GLY A 1 195 ? 10.588 6.549 -15.223 1.00 87.81 195 GLY A O 1
ATOM 1467 N N . TYR A 1 196 ? 9.634 8.123 -13.946 1.00 94.69 196 TYR A N 1
ATOM 1468 C CA . TYR A 1 196 ? 8.308 7.506 -13.908 1.00 94.69 196 TYR A CA 1
ATOM 1469 C C . TYR A 1 196 ? 7.534 7.754 -15.217 1.00 94.69 196 TYR A C 1
ATOM 1471 O O . TYR A 1 196 ? 6.535 8.464 -15.278 1.00 94.69 196 TYR A O 1
ATOM 1479 N N . SER A 1 197 ? 8.053 7.182 -16.300 1.00 94.75 197 SER A N 1
ATOM 1480 C CA . SER A 1 197 ? 7.514 7.199 -17.661 1.00 94.75 197 SER A CA 1
ATOM 1481 C C . SER A 1 197 ? 7.753 5.841 -18.312 1.00 94.75 197 SER A C 1
ATOM 1483 O O . SER A 1 197 ? 8.609 5.096 -17.851 1.00 94.75 197 SER A O 1
ATOM 1485 N N . ILE A 1 198 ? 7.047 5.515 -19.395 1.00 96.00 198 ILE A N 1
ATOM 1486 C CA . ILE A 1 198 ? 7.373 4.318 -20.189 1.00 96.00 198 ILE A CA 1
ATOM 1487 C C . ILE A 1 198 ? 8.770 4.485 -20.803 1.00 96.00 198 ILE A C 1
ATOM 1489 O O . ILE A 1 198 ? 9.085 5.542 -21.358 1.00 96.00 198 ILE A O 1
ATOM 1493 N N . HIS A 1 199 ? 9.594 3.442 -20.707 1.00 95.25 199 HIS A N 1
ATOM 1494 C CA . HIS A 1 199 ? 10.942 3.388 -21.278 1.00 95.25 199 HIS A CA 1
ATOM 1495 C C . HIS A 1 199 ? 10.978 2.458 -22.489 1.00 95.25 199 HIS A C 1
ATOM 1497 O O . HIS A 1 199 ? 10.400 1.375 -22.458 1.00 95.25 199 HIS A O 1
ATOM 1503 N N . ASP A 1 200 ? 11.700 2.854 -23.535 1.00 93.50 200 ASP A N 1
ATOM 1504 C CA . ASP A 1 200 ? 12.053 1.968 -24.649 1.00 93.50 200 ASP A CA 1
ATOM 1505 C C . ASP A 1 200 ? 13.465 1.423 -24.417 1.00 93.50 200 ASP A C 1
ATOM 1507 O O . ASP A 1 200 ? 14.460 2.144 -24.552 1.00 93.50 200 ASP A O 1
ATOM 1511 N N . LEU A 1 201 ? 13.550 0.146 -24.036 1.00 90.38 201 LEU A N 1
ATOM 1512 C CA . LEU A 1 201 ? 14.813 -0.542 -23.787 1.00 90.38 201 LEU A CA 1
ATOM 1513 C C . LEU A 1 201 ? 14.980 -1.680 -24.791 1.00 90.38 201 LEU A C 1
ATOM 1515 O O . LEU A 1 201 ? 14.417 -2.768 -24.653 1.00 90.38 201 LEU A O 1
ATOM 1519 N N . GLY A 1 202 ? 15.795 -1.430 -25.816 1.00 81.50 202 GLY A N 1
ATOM 1520 C CA . GLY A 1 202 ? 16.108 -2.434 -26.832 1.00 81.50 202 GLY A CA 1
ATOM 1521 C C . GLY A 1 202 ? 14.918 -2.803 -27.724 1.00 81.50 202 GLY A C 1
ATOM 1522 O O . GLY A 1 202 ? 14.854 -3.946 -28.179 1.00 81.50 202 GLY A O 1
ATOM 1523 N N . GLY A 1 203 ? 13.997 -1.864 -27.980 1.00 81.75 203 GLY A N 1
ATOM 1524 C CA . GLY A 1 203 ? 12.828 -2.062 -28.841 1.00 81.75 203 GLY A CA 1
ATOM 1525 C C . GLY A 1 203 ? 11.633 -2.713 -28.142 1.00 81.75 203 GLY A C 1
ATOM 1526 O O . GLY A 1 203 ? 10.718 -3.173 -28.824 1.00 81.75 203 GLY A O 1
ATOM 1527 N N . GLY A 1 204 ? 11.657 -2.793 -26.810 1.00 89.62 204 GLY A N 1
ATOM 1528 C CA . GLY A 1 204 ? 10.530 -3.210 -25.980 1.00 89.62 204 GLY A CA 1
ATOM 1529 C C . GLY A 1 204 ? 10.119 -2.085 -25.037 1.00 89.62 204 GLY A C 1
ATOM 1530 O O . GLY A 1 204 ? 10.978 -1.365 -24.530 1.00 89.62 204 GLY A O 1
ATOM 1531 N N . GLU A 1 205 ? 8.815 -1.954 -24.803 1.00 95.19 205 GLU A N 1
ATOM 1532 C CA . GLU A 1 205 ? 8.258 -1.012 -23.832 1.00 95.19 205 GLU A CA 1
ATOM 1533 C C . GLU A 1 205 ? 8.371 -1.591 -22.418 1.00 95.19 205 GLU A C 1
ATOM 1535 O O . GLU A 1 205 ? 8.060 -2.763 -22.196 1.00 95.19 205 GLU A O 1
ATOM 1540 N N . TYR A 1 206 ? 8.835 -0.767 -21.480 1.00 97.62 206 TYR A N 1
ATOM 1541 C CA . TYR A 1 206 ? 8.950 -1.089 -20.061 1.00 97.62 206 TYR A CA 1
ATOM 1542 C C . TYR A 1 206 ? 8.192 -0.045 -19.247 1.00 97.62 206 TYR A C 1
ATOM 1544 O O . TYR A 1 206 ? 8.469 1.155 -19.343 1.00 97.62 206 TYR A O 1
ATOM 1552 N N . TYR A 1 207 ? 7.246 -0.499 -18.431 1.00 97.69 207 TYR A N 1
ATOM 1553 C CA . TYR A 1 207 ? 6.526 0.365 -17.504 1.00 97.69 207 TYR A CA 1
ATOM 1554 C C . TYR A 1 207 ? 7.415 0.735 -16.308 1.00 97.69 207 TYR A C 1
ATOM 1556 O O . TYR A 1 207 ? 8.193 -0.096 -15.838 1.00 97.69 207 TYR A O 1
ATOM 1564 N N . PRO A 1 208 ? 7.328 1.969 -15.791 1.00 97.50 208 PRO A N 1
ATOM 1565 C CA . PRO A 1 208 ? 8.057 2.344 -14.593 1.00 97.50 208 PRO A CA 1
ATOM 1566 C C . PRO A 1 208 ? 7.491 1.604 -13.376 1.00 97.50 208 PRO A C 1
ATOM 1568 O O . PRO A 1 208 ? 6.276 1.534 -13.189 1.00 97.50 208 PRO A O 1
ATOM 1571 N N . LEU A 1 209 ? 8.388 1.094 -12.541 1.00 98.00 209 LEU A N 1
ATOM 1572 C CA . LEU A 1 209 ? 8.080 0.460 -11.267 1.00 98.00 209 LEU A CA 1
ATOM 1573 C C . LEU A 1 209 ? 8.824 1.195 -10.153 1.00 98.00 209 LEU A C 1
ATOM 1575 O O . LEU A 1 209 ? 10.045 1.357 -10.214 1.00 98.00 209 LEU A O 1
ATOM 1579 N N . VAL A 1 210 ? 8.095 1.631 -9.131 1.00 97.50 210 VAL A N 1
ATOM 1580 C CA . VAL A 1 210 ? 8.687 2.086 -7.868 1.00 97.50 210 VAL A CA 1
ATOM 1581 C C . VAL A 1 210 ? 8.342 1.075 -6.786 1.00 97.50 210 VAL A C 1
ATOM 1583 O O . VAL A 1 210 ? 7.189 0.666 -6.660 1.00 97.50 210 VAL A O 1
ATOM 1586 N N . LEU A 1 211 ? 9.347 0.661 -6.023 1.00 97.75 211 LEU A N 1
ATOM 1587 C CA . LEU A 1 211 ? 9.208 -0.369 -4.998 1.00 97.75 211 LEU A CA 1
ATOM 1588 C C . LEU A 1 211 ? 9.159 0.245 -3.602 1.00 97.75 211 LEU A C 1
ATOM 1590 O O . LEU A 1 211 ? 9.879 1.203 -3.308 1.00 97.75 211 LEU A O 1
ATOM 1594 N N . GLY A 1 212 ? 8.341 -0.337 -2.732 1.00 96.19 212 GLY A N 1
ATOM 1595 C CA . GLY A 1 212 ? 8.456 -0.166 -1.290 1.00 96.19 212 GLY A CA 1
ATOM 1596 C C . GLY A 1 212 ? 9.809 -0.660 -0.774 1.00 96.19 212 GLY A C 1
ATOM 1597 O O . GLY A 1 212 ? 10.459 -1.498 -1.400 1.00 96.19 212 GLY A O 1
ATOM 1598 N N . SER A 1 213 ? 10.262 -0.120 0.358 1.00 95.56 213 SER A N 1
ATOM 1599 C CA . SER A 1 213 ? 11.617 -0.387 0.850 1.00 95.56 213 SER A CA 1
ATOM 1600 C C . SER A 1 213 ? 11.863 -1.853 1.235 1.00 95.56 213 SER A C 1
ATOM 1602 O O . SER A 1 213 ? 12.962 -2.355 1.009 1.00 95.56 213 SER A O 1
ATOM 1604 N N . ALA A 1 214 ? 10.868 -2.541 1.804 1.00 93.38 214 ALA A N 1
ATOM 1605 C CA . ALA A 1 214 ? 10.972 -3.946 2.198 1.00 93.38 214 ALA A CA 1
ATOM 1606 C C . ALA A 1 214 ? 10.817 -4.881 0.989 1.00 93.38 214 ALA A C 1
ATOM 1608 O O . ALA A 1 214 ? 11.594 -5.820 0.838 1.00 93.38 214 ALA A O 1
ATOM 1609 N N . GLU A 1 215 ? 9.900 -4.578 0.066 1.00 94.81 215 GLU A N 1
ATOM 1610 C CA . GLU A 1 215 ? 9.774 -5.325 -1.193 1.00 94.81 215 GLU A CA 1
ATOM 1611 C C . GLU A 1 215 ? 11.054 -5.233 -2.035 1.00 94.81 215 GLU A C 1
ATOM 1613 O O . GLU A 1 215 ? 11.533 -6.242 -2.548 1.00 94.81 215 GLU A O 1
ATOM 1618 N N . ALA A 1 216 ? 11.661 -4.046 -2.126 1.00 97.25 216 ALA A N 1
ATOM 1619 C CA . ALA A 1 216 ? 12.935 -3.861 -2.815 1.00 97.25 216 ALA A CA 1
ATOM 1620 C C . ALA A 1 216 ? 14.066 -4.705 -2.205 1.00 97.25 216 ALA A C 1
ATOM 1622 O O . ALA A 1 216 ? 14.885 -5.251 -2.942 1.00 97.25 216 ALA A O 1
ATOM 1623 N N . GLU A 1 217 ? 14.118 -4.810 -0.875 1.00 96.38 217 GLU A N 1
ATOM 1624 C CA . GLU A 1 217 ? 15.087 -5.645 -0.158 1.00 96.38 217 GLU A CA 1
ATOM 1625 C C . GLU A 1 217 ? 14.891 -7.129 -0.504 1.00 96.38 217 GLU A C 1
ATOM 1627 O O . GLU A 1 217 ? 15.829 -7.764 -0.987 1.00 96.38 217 GLU A O 1
ATOM 1632 N N . MET A 1 218 ? 13.662 -7.644 -0.399 1.00 91.06 218 MET A N 1
ATOM 1633 C CA . MET A 1 218 ? 13.343 -9.037 -0.747 1.00 91.06 218 MET A CA 1
ATOM 1634 C C . MET A 1 218 ? 13.652 -9.359 -2.214 1.00 91.06 218 MET A C 1
ATOM 1636 O O . MET A 1 218 ? 14.329 -10.339 -2.518 1.00 91.06 218 MET A O 1
ATOM 1640 N N . MET A 1 219 ? 13.221 -8.508 -3.145 1.00 93.50 219 MET A N 1
ATOM 1641 C CA . MET A 1 219 ? 13.457 -8.720 -4.575 1.00 93.50 219 MET A CA 1
ATOM 1642 C C . MET A 1 219 ? 14.957 -8.704 -4.934 1.00 93.50 219 MET A C 1
ATOM 1644 O O . MET A 1 219 ? 15.367 -9.401 -5.867 1.00 93.50 219 MET A O 1
ATOM 1648 N N . ARG A 1 220 ? 15.793 -7.954 -4.200 1.00 96.00 220 ARG A N 1
ATOM 1649 C CA . ARG A 1 220 ? 17.262 -7.996 -4.340 1.00 96.00 220 ARG A CA 1
ATOM 1650 C C . ARG A 1 220 ? 17.850 -9.294 -3.804 1.00 96.00 220 ARG A C 1
ATOM 1652 O O . ARG A 1 220 ? 18.716 -9.888 -4.447 1.00 96.00 220 ARG A O 1
ATOM 1659 N N . GLU A 1 221 ? 17.376 -9.765 -2.655 1.00 93.31 221 GLU A N 1
ATOM 1660 C CA . GLU A 1 221 ? 17.791 -11.056 -2.091 1.00 93.31 221 GLU A CA 1
ATOM 1661 C C . GLU A 1 221 ? 17.452 -12.224 -3.031 1.00 93.31 221 GLU A C 1
ATOM 1663 O O . GLU A 1 221 ? 18.271 -13.127 -3.241 1.00 93.31 221 GLU A O 1
ATOM 1668 N N . GLU A 1 222 ? 16.289 -12.150 -3.679 1.00 89.50 222 GLU A N 1
ATOM 1669 C CA . GLU A 1 222 ? 15.826 -13.087 -4.707 1.00 89.50 222 GLU A CA 1
ATOM 1670 C C . GLU A 1 222 ? 16.505 -12.894 -6.074 1.00 89.50 222 GLU A C 1
ATOM 1672 O O . GLU A 1 222 ? 16.336 -13.723 -6.974 1.00 89.50 222 GLU A O 1
ATOM 1677 N N . LYS A 1 223 ? 17.327 -11.846 -6.226 1.00 94.12 223 LYS A N 1
ATOM 1678 C CA . LYS A 1 223 ? 18.052 -11.488 -7.459 1.00 94.12 223 LYS A CA 1
ATOM 1679 C C . LYS A 1 223 ? 17.128 -11.204 -8.645 1.00 94.12 223 LYS A C 1
ATOM 1681 O O . LYS A 1 223 ? 17.449 -11.542 -9.787 1.00 94.12 223 LYS A O 1
ATOM 1686 N N . LEU A 1 224 ? 15.975 -10.599 -8.374 1.00 91.69 224 LEU A N 1
ATOM 1687 C CA . LEU A 1 224 ? 15.042 -10.129 -9.399 1.00 91.69 224 LEU A CA 1
ATOM 1688 C C . LEU A 1 224 ? 15.492 -8.797 -10.011 1.00 91.69 224 LEU A C 1
ATOM 1690 O O . LEU A 1 224 ? 15.198 -8.537 -11.176 1.00 91.69 224 LEU A O 1
ATOM 1694 N N . PHE A 1 225 ? 16.224 -7.985 -9.247 1.00 95.88 225 PHE A N 1
ATOM 1695 C CA . PHE A 1 225 ? 16.955 -6.806 -9.712 1.00 95.88 225 PHE A CA 1
ATOM 1696 C C . PHE A 1 225 ? 18.113 -6.495 -8.749 1.00 95.88 225 PHE A C 1
ATOM 1698 O O . PHE A 1 225 ? 18.080 -6.936 -7.598 1.00 95.88 225 PHE A O 1
ATOM 1705 N N . ASP A 1 226 ? 19.107 -5.726 -9.193 1.00 94.69 226 ASP A N 1
ATOM 1706 C CA . ASP A 1 226 ? 20.246 -5.310 -8.367 1.00 94.69 226 ASP A CA 1
ATOM 1707 C C . ASP A 1 226 ? 20.152 -3.811 -8.019 1.00 94.69 226 ASP A C 1
ATOM 1709 O O . ASP A 1 226 ? 20.241 -3.422 -6.847 1.00 94.69 226 ASP A O 1
ATOM 1713 N N . GLU A 1 227 ? 19.915 -2.954 -9.016 1.00 96.62 227 GLU A N 1
ATOM 1714 C CA . GLU A 1 227 ? 19.906 -1.495 -8.862 1.00 96.62 227 GLU A CA 1
ATOM 1715 C C . GLU A 1 227 ? 18.769 -0.788 -9.619 1.00 96.62 227 GLU A C 1
ATOM 1717 O O . GLU A 1 227 ? 18.099 -1.341 -10.492 1.00 96.62 227 GLU A O 1
ATOM 1722 N N . VAL A 1 228 ? 18.518 0.477 -9.265 1.00 97.44 228 VAL A N 1
ATOM 1723 C CA . VAL A 1 228 ? 17.575 1.321 -10.011 1.00 97.44 228 VAL A CA 1
ATOM 1724 C C . VAL A 1 228 ? 18.059 1.484 -11.455 1.00 97.44 228 VAL A C 1
ATOM 1726 O O . VAL A 1 228 ? 19.194 1.884 -11.704 1.00 97.44 228 VAL A O 1
ATOM 1729 N N . GLY A 1 229 ? 17.159 1.248 -12.404 1.00 95.94 229 GLY A N 1
ATOM 1730 C CA . GLY A 1 229 ? 17.417 1.201 -13.840 1.00 95.94 229 GLY A CA 1
ATOM 1731 C C . GLY A 1 229 ? 17.333 -0.214 -14.412 1.00 95.94 229 GLY A C 1
ATOM 1732 O O . GLY A 1 229 ? 17.238 -0.359 -15.633 1.00 95.94 229 GLY A O 1
ATOM 1733 N N . ASP A 1 230 ? 17.314 -1.239 -13.557 1.00 97.00 230 ASP A N 1
ATOM 1734 C CA . ASP A 1 230 ? 17.250 -2.623 -14.006 1.00 97.00 230 ASP A CA 1
ATOM 1735 C C . ASP A 1 230 ? 15.878 -2.989 -14.597 1.00 97.00 230 ASP A C 1
ATOM 1737 O O . ASP A 1 230 ? 14.830 -2.673 -14.016 1.00 97.00 230 ASP A O 1
ATOM 1741 N N . PRO A 1 231 ? 15.861 -3.674 -15.757 1.00 96.44 231 PRO A N 1
ATOM 1742 C CA . PRO A 1 231 ? 14.643 -4.197 -16.350 1.00 96.44 231 PRO A CA 1
ATOM 1743 C C . PRO A 1 231 ? 14.255 -5.550 -15.742 1.00 96.44 231 PRO A C 1
ATOM 1745 O O . PRO A 1 231 ? 15.059 -6.481 -15.694 1.00 96.44 231 PRO A O 1
ATOM 1748 N N . ILE A 1 232 ? 12.976 -5.709 -15.419 1.00 94.88 232 ILE A N 1
ATOM 1749 C CA . ILE A 1 232 ? 12.350 -6.966 -15.010 1.00 94.88 232 ILE A CA 1
ATOM 1750 C C . ILE A 1 232 ? 11.342 -7.365 -16.090 1.00 94.88 232 ILE A C 1
ATOM 1752 O O . ILE A 1 232 ? 10.429 -6.615 -16.437 1.00 94.88 232 ILE A O 1
ATOM 1756 N N . ARG A 1 233 ? 11.518 -8.554 -16.670 1.00 93.25 233 ARG A N 1
ATOM 1757 C CA . ARG A 1 233 ? 10.668 -9.046 -17.765 1.00 93.25 233 ARG A CA 1
ATOM 1758 C C . ARG A 1 233 ? 9.588 -9.983 -17.250 1.00 93.25 233 ARG A C 1
ATOM 1760 O O . ARG A 1 233 ? 9.887 -10.880 -16.467 1.00 93.25 233 ARG A O 1
ATOM 1767 N N . GLY A 1 234 ? 8.370 -9.829 -17.765 1.00 90.19 234 GLY A N 1
ATOM 1768 C CA . GLY A 1 234 ? 7.232 -10.680 -17.404 1.00 90.19 234 GLY A CA 1
ATOM 1769 C C . GLY A 1 234 ? 6.748 -10.504 -15.962 1.00 90.19 234 GLY A C 1
ATOM 1770 O O . GLY A 1 234 ? 6.087 -11.400 -15.439 1.00 90.19 234 GLY A O 1
ATOM 1771 N N . PHE A 1 235 ? 7.065 -9.371 -15.331 1.00 92.38 235 PHE A N 1
ATOM 1772 C CA . PHE A 1 235 ? 6.518 -8.964 -14.044 1.00 92.38 235 PHE A CA 1
ATOM 1773 C C . PHE A 1 235 ? 4.995 -8.852 -14.171 1.00 92.38 235 PHE A C 1
ATOM 1775 O O . PHE A 1 235 ? 4.482 -7.925 -14.794 1.00 92.38 235 PHE A O 1
ATOM 1782 N N . PHE A 1 236 ? 4.279 -9.853 -13.651 1.00 92.56 236 PHE A N 1
ATOM 1783 C CA . PHE A 1 236 ? 2.829 -9.991 -13.825 1.00 92.56 236 PHE A CA 1
ATOM 1784 C C . PHE A 1 236 ? 2.387 -9.816 -15.289 1.00 92.56 236 PHE A C 1
ATOM 1786 O O . PHE A 1 236 ? 1.472 -9.061 -15.602 1.00 92.56 236 PHE A O 1
ATOM 1793 N N . GLY A 1 237 ? 3.089 -10.488 -16.206 1.00 90.75 237 GLY A N 1
ATOM 1794 C CA . GLY A 1 237 ? 2.797 -10.443 -17.643 1.00 90.75 237 GLY A CA 1
ATOM 1795 C C . GLY A 1 237 ? 3.358 -9.228 -18.386 1.00 90.75 237 GLY A C 1
ATOM 1796 O O . GLY A 1 237 ? 3.413 -9.265 -19.613 1.00 90.75 237 GLY A O 1
ATOM 1797 N N . GLU A 1 238 ? 3.857 -8.219 -17.674 1.00 94.06 238 GLU A N 1
ATOM 1798 C CA . GLU A 1 238 ? 4.364 -6.977 -18.253 1.00 94.06 238 GLU A CA 1
ATOM 1799 C C . GLU A 1 238 ? 5.880 -6.833 -18.094 1.00 94.06 238 GLU A C 1
ATOM 1801 O O . GLU A 1 238 ? 6.523 -7.453 -17.245 1.00 94.06 238 GLU A O 1
ATOM 1806 N N . ASN A 1 239 ? 6.491 -6.017 -18.946 1.00 95.88 239 ASN A N 1
ATOM 1807 C CA . ASN A 1 239 ? 7.885 -5.629 -18.765 1.00 95.88 239 ASN A CA 1
ATOM 1808 C C . ASN A 1 239 ? 7.930 -4.342 -17.947 1.00 95.88 239 ASN A C 1
ATOM 1810 O O . ASN A 1 239 ? 7.246 -3.371 -18.272 1.00 95.88 239 ASN A O 1
ATOM 1814 N N . VAL A 1 240 ? 8.757 -4.320 -16.907 1.00 97.06 240 VAL A N 1
ATOM 1815 C CA . VAL A 1 240 ? 8.894 -3.167 -16.016 1.00 97.06 240 VAL A CA 1
ATOM 1816 C C . VAL A 1 240 ? 10.354 -2.801 -15.818 1.00 97.06 240 VAL A C 1
ATOM 1818 O O . VAL A 1 240 ? 11.241 -3.636 -15.964 1.00 97.06 240 VAL A O 1
ATOM 1821 N N . VAL A 1 241 ? 10.621 -1.547 -15.494 1.00 97.88 241 VAL A N 1
ATOM 1822 C CA . VAL A 1 241 ? 11.950 -1.071 -15.111 1.00 97.88 241 VAL A CA 1
ATOM 1823 C C . VAL A 1 241 ? 11.858 -0.432 -13.739 1.00 97.88 241 VAL A C 1
ATOM 1825 O O . VAL A 1 241 ? 10.962 0.377 -13.492 1.00 97.88 241 VAL A O 1
ATOM 1828 N N . VAL A 1 242 ? 12.767 -0.798 -12.838 1.00 98.19 242 VAL A N 1
ATOM 1829 C CA . VAL A 1 242 ? 12.803 -0.211 -11.496 1.00 98.19 242 VAL A CA 1
ATOM 1830 C C . VAL A 1 242 ? 13.320 1.218 -11.619 1.00 98.19 242 VAL A C 1
ATOM 1832 O O . VAL A 1 242 ? 14.465 1.429 -11.999 1.00 98.19 242 VAL A O 1
ATOM 1835 N N . VAL A 1 243 ? 12.492 2.218 -11.320 1.00 97.44 243 VAL A N 1
ATOM 1836 C CA . VAL A 1 243 ? 12.857 3.646 -11.443 1.00 97.44 243 VAL A CA 1
ATOM 1837 C C . VAL A 1 243 ? 13.060 4.329 -10.092 1.00 97.44 243 VAL A C 1
ATOM 1839 O O . VAL A 1 243 ? 13.566 5.455 -10.034 1.00 97.44 243 VAL A O 1
ATOM 1842 N N . GLY A 1 244 ? 12.715 3.642 -9.003 1.00 97.19 244 GLY A N 1
ATOM 1843 C CA . GLY A 1 244 ? 13.010 4.096 -7.655 1.00 97.19 244 GLY A CA 1
ATOM 1844 C C . GLY A 1 244 ? 12.624 3.105 -6.564 1.00 97.19 244 GLY A C 1
ATOM 1845 O O . GLY A 1 244 ? 11.864 2.164 -6.790 1.00 97.19 244 GLY A O 1
ATOM 1846 N N . VAL A 1 245 ? 13.152 3.366 -5.373 1.00 97.94 245 VAL A N 1
ATOM 1847 C CA . VAL A 1 245 ? 12.813 2.670 -4.127 1.00 97.94 245 VAL A CA 1
ATOM 1848 C C . VAL A 1 245 ? 12.392 3.724 -3.109 1.00 97.94 245 VAL A C 1
ATOM 1850 O O . VAL A 1 245 ? 13.101 4.719 -2.923 1.00 97.94 245 VAL A O 1
ATOM 1853 N N . LEU A 1 246 ? 11.232 3.538 -2.485 1.00 95.12 246 LEU A N 1
ATOM 1854 C CA . LEU A 1 246 ? 10.699 4.432 -1.458 1.00 95.12 246 LEU A CA 1
ATOM 1855 C C . LEU A 1 246 ? 11.578 4.414 -0.199 1.00 95.12 246 LEU A C 1
ATOM 1857 O O . LEU A 1 246 ? 12.190 3.402 0.141 1.00 95.12 246 LEU A O 1
ATOM 1861 N N . GLU A 1 247 ? 11.635 5.543 0.507 1.00 93.62 247 GLU A N 1
ATOM 1862 C CA . GLU A 1 247 ? 12.136 5.569 1.882 1.00 93.62 247 GLU A CA 1
ATOM 1863 C C . GLU A 1 247 ? 11.268 4.682 2.778 1.00 93.62 247 GLU A C 1
ATOM 1865 O O . GLU A 1 247 ? 10.056 4.583 2.586 1.00 93.62 247 GLU A O 1
ATOM 1870 N N . ARG A 1 248 ? 11.895 4.048 3.775 1.00 91.62 248 ARG A N 1
ATOM 1871 C CA . ARG A 1 248 ? 11.183 3.189 4.721 1.00 91.62 248 ARG A CA 1
ATOM 1872 C C . ARG A 1 248 ? 10.212 4.003 5.571 1.00 91.62 248 ARG A C 1
ATOM 1874 O O . ARG A 1 248 ? 10.611 5.007 6.163 1.00 91.62 248 ARG A O 1
ATOM 1881 N N . THR A 1 249 ? 8.965 3.545 5.657 1.00 85.69 249 THR A N 1
ATOM 1882 C CA . THR A 1 249 ? 7.891 4.229 6.407 1.00 85.69 249 THR A CA 1
ATOM 1883 C C . THR A 1 249 ? 7.339 3.419 7.576 1.00 85.69 249 THR A C 1
ATOM 1885 O O . THR A 1 249 ? 6.585 3.972 8.372 1.00 85.69 249 THR A O 1
ATOM 1888 N N . ASN A 1 250 ? 7.736 2.149 7.702 1.00 84.81 250 ASN A N 1
ATOM 1889 C CA . ASN A 1 250 ? 7.150 1.152 8.596 1.00 84.81 250 ASN A CA 1
ATOM 1890 C C . ASN A 1 250 ? 5.630 1.073 8.404 1.00 84.81 250 ASN A C 1
ATOM 1892 O O . ASN A 1 250 ? 4.856 1.233 9.339 1.00 84.81 250 ASN A O 1
ATOM 1896 N N . SER A 1 251 ? 5.201 0.923 7.155 1.00 85.25 251 SER A N 1
ATOM 1897 C CA . SER A 1 251 ? 3.788 0.768 6.817 1.00 85.25 251 SER A CA 1
ATOM 1898 C C . SER A 1 251 ? 3.635 -0.178 5.636 1.00 85.25 251 SER A C 1
ATOM 1900 O O . SER A 1 251 ? 4.611 -0.476 4.946 1.00 85.25 251 SER A O 1
ATOM 1902 N N . SER A 1 252 ? 2.392 -0.539 5.310 1.00 87.25 252 SER A N 1
ATOM 1903 C CA . SER A 1 252 ? 2.065 -1.315 4.102 1.00 87.25 252 SER A CA 1
ATOM 1904 C C . SER A 1 252 ? 2.715 -0.795 2.806 1.00 87.25 252 SER A C 1
ATOM 1906 O O . SER A 1 252 ? 2.914 -1.575 1.878 1.00 87.25 252 SER A O 1
ATOM 1908 N N . PHE A 1 253 ? 3.088 0.491 2.723 1.00 89.44 253 PHE A N 1
ATOM 1909 C CA . PHE A 1 253 ? 3.792 1.056 1.564 1.00 89.44 253 PHE A CA 1
ATOM 1910 C C . PHE A 1 253 ? 5.197 0.483 1.362 1.00 89.44 253 PHE A C 1
ATOM 1912 O O . PHE A 1 253 ? 5.684 0.474 0.232 1.00 89.44 253 PHE A O 1
ATOM 1919 N N . ASP A 1 254 ? 5.839 -0.037 2.408 1.00 91.31 254 ASP A N 1
ATOM 1920 C CA . ASP A 1 254 ? 7.134 -0.710 2.285 1.00 91.31 254 ASP A CA 1
ATOM 1921 C C . ASP A 1 254 ? 7.043 -2.035 1.520 1.00 91.31 254 ASP A C 1
ATOM 1923 O O . ASP A 1 254 ? 8.050 -2.486 0.976 1.00 91.31 254 ASP A O 1
ATOM 1927 N N . MET A 1 255 ? 5.840 -2.600 1.404 1.00 91.88 255 MET A N 1
ATOM 1928 C CA . MET A 1 255 ? 5.543 -3.842 0.683 1.00 91.88 255 MET A CA 1
ATOM 1929 C C . MET A 1 255 ? 4.871 -3.598 -0.683 1.00 91.88 255 MET A C 1
ATOM 1931 O O . MET A 1 255 ? 4.405 -4.538 -1.330 1.00 91.88 255 MET A O 1
ATOM 1935 N N . MET A 1 256 ? 4.746 -2.338 -1.120 1.00 92.69 256 MET A N 1
ATOM 1936 C CA . MET A 1 256 ? 3.991 -1.986 -2.326 1.00 92.69 256 MET A CA 1
ATOM 1937 C C . MET A 1 256 ? 4.820 -1.976 -3.609 1.00 92.69 256 MET A C 1
ATOM 1939 O O . MET A 1 256 ? 5.999 -1.630 -3.628 1.00 92.69 256 MET A O 1
ATOM 1943 N N . HIS A 1 257 ? 4.118 -2.222 -4.712 1.00 96.44 257 HIS A N 1
ATOM 1944 C CA . HIS A 1 257 ? 4.554 -1.936 -6.072 1.00 96.44 257 HIS A CA 1
ATOM 1945 C C . HIS A 1 257 ? 3.758 -0.749 -6.617 1.00 96.44 257 HIS A C 1
ATOM 1947 O O . HIS A 1 257 ? 2.557 -0.854 -6.874 1.00 96.44 257 HIS A O 1
ATOM 1953 N N . VAL A 1 258 ? 4.408 0.393 -6.805 1.00 96.06 258 VAL A N 1
ATOM 1954 C CA . VAL A 1 258 ? 3.790 1.568 -7.425 1.00 96.06 258 VAL A CA 1
ATOM 1955 C C . VAL A 1 258 ? 3.961 1.462 -8.939 1.00 96.06 258 VAL A C 1
ATOM 1957 O O . VAL A 1 258 ? 5.089 1.467 -9.443 1.00 96.06 258 VAL A O 1
ATOM 1960 N N . VAL A 1 259 ? 2.841 1.352 -9.655 1.00 96.44 259 VAL A N 1
ATOM 1961 C CA . VAL A 1 259 ? 2.805 1.100 -11.104 1.00 96.44 259 VAL A CA 1
ATOM 1962 C C . VAL A 1 259 ? 1.685 1.889 -11.794 1.00 96.44 259 VAL A C 1
ATOM 1964 O O . VAL A 1 259 ? 0.650 2.170 -11.185 1.00 96.44 259 VAL A O 1
ATOM 1967 N N . PRO A 1 260 ? 1.821 2.217 -13.093 1.00 96.62 260 PRO A N 1
ATOM 1968 C CA . PRO A 1 260 ? 0.773 2.877 -13.875 1.00 96.62 260 PRO A CA 1
ATOM 1969 C C . PRO A 1 260 ? -0.228 1.889 -14.488 1.00 96.62 260 PRO A C 1
ATOM 1971 O O . PRO A 1 260 ? -0.882 2.194 -15.485 1.00 96.62 260 PRO A O 1
ATOM 1974 N N . LEU A 1 261 ? -0.317 0.688 -13.921 1.00 95.25 261 LEU A N 1
ATOM 1975 C CA . LEU A 1 261 ? -1.148 -0.410 -14.397 1.00 95.25 261 LEU A CA 1
ATOM 1976 C C . LEU A 1 261 ? -2.225 -0.693 -13.354 1.00 95.25 261 LEU A C 1
ATOM 1978 O O . LEU A 1 261 ? -1.948 -0.702 -12.154 1.00 95.25 261 LEU A O 1
ATOM 1982 N N . LYS A 1 262 ? -3.459 -0.889 -13.805 1.00 93.56 262 LYS A N 1
ATOM 1983 C CA . LYS A 1 262 ? -4.569 -1.352 -12.968 1.00 93.56 262 LYS A CA 1
ATOM 1984 C C . LYS A 1 262 ? -4.546 -2.872 -12.839 1.00 93.56 262 LYS A C 1
ATOM 1986 O O . LYS A 1 262 ? -3.892 -3.562 -13.616 1.00 93.56 262 LYS A O 1
ATOM 1991 N N . GLU A 1 263 ? -5.313 -3.382 -11.882 1.00 91.06 263 GLU A N 1
ATOM 1992 C CA . GLU A 1 263 ? -5.435 -4.815 -11.599 1.00 91.06 263 GLU A CA 1
ATOM 1993 C C . GLU A 1 263 ? -5.740 -5.658 -12.851 1.00 91.06 263 GLU A C 1
ATOM 1995 O O . GLU A 1 263 ? -5.104 -6.689 -13.072 1.00 91.06 263 GLU A O 1
ATOM 2000 N N . ASP A 1 264 ? -6.657 -5.189 -13.706 1.00 91.19 264 ASP A N 1
ATOM 2001 C CA . ASP A 1 264 ? -7.093 -5.859 -14.939 1.00 91.19 264 ASP A CA 1
ATOM 2002 C C . ASP A 1 264 ? -6.085 -5.769 -16.096 1.00 91.19 264 ASP A C 1
ATOM 2004 O O . ASP A 1 264 ? -6.256 -6.437 -17.117 1.00 91.19 264 ASP A O 1
ATOM 2008 N N . GLN A 1 265 ? -5.044 -4.949 -15.944 1.00 91.81 265 GLN A N 1
ATOM 2009 C CA . GLN A 1 265 ? -3.958 -4.793 -16.914 1.00 91.81 265 GLN A CA 1
ATOM 2010 C C . GLN A 1 265 ? -2.745 -5.660 -16.577 1.00 91.81 265 GLN A C 1
ATOM 2012 O O . GLN A 1 265 ? -1.870 -5.825 -17.418 1.00 91.81 265 GLN A O 1
ATOM 2017 N N . LEU A 1 266 ? -2.687 -6.210 -15.366 1.00 87.81 266 LEU A N 1
ATOM 2018 C CA . LEU A 1 266 ? -1.685 -7.197 -14.994 1.00 87.81 266 LEU A CA 1
ATOM 2019 C C . LEU A 1 266 ? -2.190 -8.599 -15.359 1.00 87.81 266 LEU A C 1
ATOM 2021 O O . LEU A 1 266 ? -3.388 -8.881 -15.265 1.00 87.81 266 LEU A O 1
ATOM 2025 N N . GLY A 1 267 ? -1.275 -9.496 -15.724 1.00 75.00 267 GLY A N 1
ATOM 2026 C CA . GLY A 1 267 ? -1.510 -10.920 -16.018 1.00 75.00 267 GLY A CA 1
ATOM 2027 C C . GLY A 1 267 ? -1.574 -11.807 -14.787 1.00 75.00 267 GLY A C 1
ATOM 2028 O O . GLY A 1 267 ? -0.997 -11.413 -13.749 1.00 75.00 267 GLY A O 1
#

Foldseek 3Di:
DDPVVVCVVCVVVVVVVVVVVVVVVVVVPPPDDDDDDDDDDPQPQQPLVLQPPWWWFWDADPVGQIAIETACDVRNQVSWAFPAADSGDDPLEKEAAQLLVVVCVVVPVDPGFQDWDAPQQQHGIHTHRTYTDHNVALSNQYIYDYPVVVVRHNGDTQQKGWDQDPVRHIAIEGADALPDDPDPSQAFPAADCVPQDWDQDPNDTAGEKEAAQQLVVVCVVVVQDPGQQDWHPCPQHGIHGYRTYGDHSSHSRNRYIYTNDGPVRGD

Radius of gyration: 19.61 Å; Cα contacts (8 Å, |Δi|>4): 505; chains: 1; bounding box: 42×56×55 Å

Nearest PDB structures (foldseek):
  7bu9-assembly4_G  TM=4.613E-01  e=3.840E+00  Homo sapiens
  7bu9-assembly2_C  TM=4.524E-01  e=5.180E+00  Homo sapiens
  4mzg-assembly1_B  TM=4.168E-01  e=8.363E+00  Homo sapiens

pLDDT: mean 80.78, std 21.74, range [26.31, 98.19]